Protein AF-A0A2N3CFS8-F1 (afdb_monomer_lite)

Sequence (216 aa):
MDLKRLSVHIEAWRQSGVSRTRYCRDHGLNRHTFGSWVIYLMGRDEARKHEEYQADLRREQSRRNLEKGRSSKRQSVRFGARTDTRSRAVQAFWAMHLEALNWSGMSLRQYASALNLSRHALQKWRTRHEDGELEIDWRSQLHPSARPRVRDSASTNVAETALTARVERRAARRFFSDEQKLAIARESDQPGTSVSATARKHGIVTGLLFRWRVEF

Foldseek 3Di:
DDLVVLVVLVVVVLVVLDALVVSCVVVVHDSVVNLVSLCVPVNPVVSVVSNVVSVVVVVVVCVVCVVVVVPPPPVLVAPPPDLDPVDLVSLLVLVVLLVVVVVVPDDLVVSSVVVSHDSVSNVVSVVCVVVVVDPDPSLVSDDPVPRPPPPPDPPPDDDPPCPPPPPVPPPPDDDADLVRLVVLLVVCPPPPHDLVVSCVVVVHDSVVNVVSVVVD

pLDDT: mean 77.49, std 15.31, range [39.12, 94.25]

Radius of gyration: 34.02 Å; chains: 1; bounding box: 65×87×74 Å

Structure (mmCIF, N/CA/C/O backbone):
data_AF-A0A2N3CFS8-F1
#
_entry.id   AF-A0A2N3CFS8-F1
#
loop_
_atom_site.group_PDB
_atom_site.id
_atom_site.type_symbol
_atom_site.label_atom_id
_atom_site.label_alt_id
_atom_site.label_comp_id
_atom_site.label_asym_id
_atom_site.label_entity_id
_atom_site.label_seq_id
_atom_site.pdbx_PDB_ins_code
_atom_site.Cartn_x
_atom_site.Cartn_y
_atom_site.Cartn_z
_atom_site.occupancy
_atom_site.B_iso_or_equiv
_atom_site.auth_seq_id
_atom_site.auth_comp_id
_atom_site.auth_asym_id
_atom_site.auth_atom_id
_atom_site.pdbx_PDB_model_num
ATOM 1 N N . MET A 1 1 ? -32.689 26.134 14.565 1.00 56.12 1 MET A N 1
ATOM 2 C CA . MET A 1 1 ? -32.679 24.662 14.730 1.00 56.12 1 MET A CA 1
ATOM 3 C C . MET A 1 1 ? -33.165 24.359 16.133 1.00 56.12 1 MET A C 1
ATOM 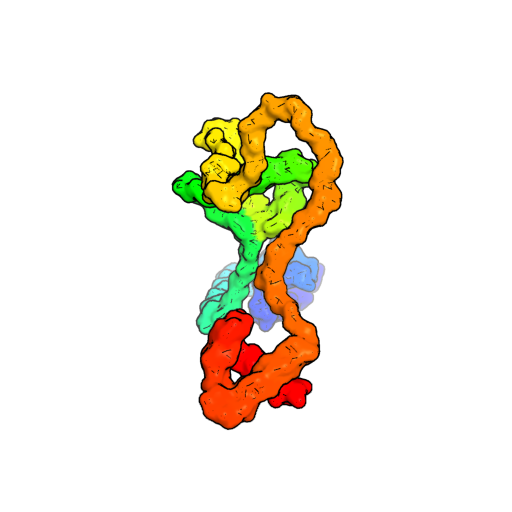5 O O . MET A 1 1 ? -32.564 24.864 17.070 1.00 56.12 1 MET A O 1
ATOM 9 N N . ASP A 1 2 ? -34.247 23.595 16.271 1.00 73.06 2 ASP A N 1
ATOM 10 C CA . ASP A 1 2 ? -34.833 23.261 17.574 1.00 73.06 2 ASP A CA 1
ATOM 11 C C . ASP A 1 2 ? -33.917 22.376 18.424 1.00 73.06 2 ASP A C 1
ATOM 13 O O . ASP A 1 2 ? -33.445 21.337 17.958 1.00 73.06 2 ASP A O 1
ATOM 17 N N . LEU A 1 3 ? -33.745 22.735 19.702 1.00 69.25 3 LEU A N 1
ATOM 18 C CA . LEU A 1 3 ? -32.994 21.956 20.700 1.00 69.25 3 LEU A CA 1
ATOM 19 C C . LEU A 1 3 ? -33.484 20.500 20.795 1.00 69.25 3 LEU A C 1
ATOM 21 O O . LEU A 1 3 ? -32.678 19.582 20.938 1.00 69.25 3 LEU A O 1
ATOM 25 N N . LYS A 1 4 ? -34.791 20.270 20.612 1.00 74.00 4 LYS A N 1
ATOM 26 C CA . LYS A 1 4 ? -35.390 18.926 20.582 1.00 74.00 4 LYS A CA 1
ATOM 27 C C . LYS A 1 4 ? -34.829 18.067 19.446 1.00 74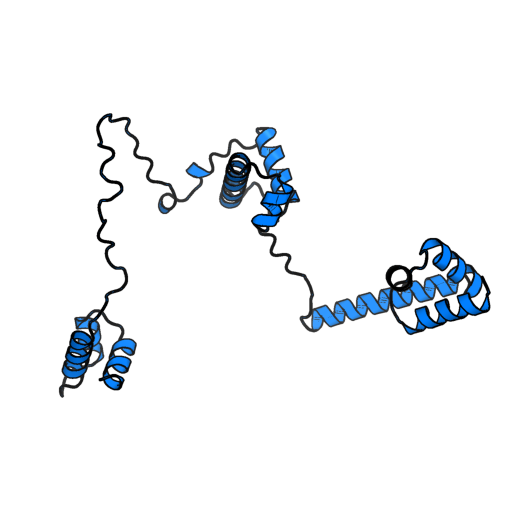.00 4 LYS A C 1
ATOM 29 O O . LYS A 1 4 ? -34.501 16.904 19.654 1.00 74.00 4 LYS A O 1
ATOM 34 N N . ARG A 1 5 ? -34.647 18.647 18.256 1.00 78.31 5 ARG A N 1
ATOM 35 C CA . ARG A 1 5 ? -34.099 17.943 17.087 1.00 78.31 5 ARG A CA 1
ATOM 36 C C . ARG A 1 5 ? -32.620 17.598 17.272 1.00 78.31 5 ARG A C 1
ATOM 38 O O . ARG A 1 5 ? -32.173 16.553 16.811 1.00 78.31 5 ARG A O 1
ATOM 45 N N . LEU A 1 6 ? -31.870 18.450 17.972 1.00 81.94 6 LEU A N 1
ATOM 46 C CA . LEU A 1 6 ? -30.465 18.196 18.306 1.00 81.94 6 LEU A CA 1
ATOM 47 C C . LEU A 1 6 ? -30.320 17.064 19.334 1.00 81.94 6 LEU A C 1
ATOM 49 O O . LEU A 1 6 ? -29.469 16.193 19.156 1.00 81.94 6 LEU A O 1
ATOM 53 N N . SER A 1 7 ? -31.193 17.029 20.348 1.00 81.06 7 SER A N 1
ATOM 54 C CA . SER A 1 7 ? -31.239 15.958 21.356 1.00 81.06 7 SER A CA 1
ATOM 55 C C . SER A 1 7 ? -31.457 14.583 20.719 1.00 81.06 7 SER A C 1
ATOM 57 O O . SER A 1 7 ? -30.710 13.647 20.999 1.00 81.06 7 SER A O 1
ATOM 59 N N . VAL A 1 8 ? -32.395 14.483 19.767 1.00 87.69 8 VAL A N 1
ATOM 60 C CA . VAL A 1 8 ? -32.665 13.239 19.020 1.00 87.69 8 VAL A CA 1
ATOM 61 C C . VAL A 1 8 ? -31.413 12.728 18.302 1.00 87.69 8 VAL A C 1
ATOM 63 O O . VAL A 1 8 ? -31.118 11.536 18.341 1.00 87.69 8 VAL A O 1
ATOM 66 N N . HIS A 1 9 ? -30.626 13.613 17.681 1.00 87.06 9 HIS A N 1
ATOM 67 C CA . HIS A 1 9 ? -29.397 13.196 17.004 1.00 87.06 9 HIS A CA 1
ATOM 68 C C . HIS A 1 9 ? -28.307 12.720 17.966 1.00 87.06 9 HIS A C 1
ATOM 70 O O . HIS A 1 9 ? -27.525 11.848 17.582 1.00 87.06 9 HIS A O 1
ATOM 76 N N . ILE A 1 10 ? -28.235 13.273 19.178 1.00 84.81 10 ILE A N 1
ATOM 77 C CA . ILE A 1 10 ? -27.279 12.836 20.200 1.00 84.81 10 ILE A CA 1
ATOM 78 C C . ILE A 1 10 ? -27.679 11.465 20.742 1.00 84.81 10 ILE A C 1
ATOM 80 O O . ILE A 1 10 ? -26.828 10.583 20.821 1.00 84.81 10 ILE A O 1
ATOM 84 N N . GLU A 1 11 ? -28.955 11.245 21.050 1.00 86.81 11 GLU A N 1
ATOM 85 C CA . GLU A 1 11 ? -29.436 9.942 21.521 1.00 86.81 11 GLU A CA 1
ATOM 86 C C . GLU A 1 11 ? -29.289 8.853 20.457 1.00 86.81 11 GLU A C 1
ATOM 88 O O . GLU A 1 11 ? -28.737 7.787 20.741 1.00 86.81 11 GLU A O 1
ATOM 93 N N . ALA A 1 12 ? -29.674 9.146 19.212 1.00 88.12 12 ALA A N 1
ATOM 94 C CA . ALA A 1 12 ? -29.472 8.235 18.089 1.00 88.12 12 ALA A CA 1
ATOM 95 C C . ALA A 1 12 ? -27.981 7.916 17.881 1.00 88.12 12 ALA A C 1
ATOM 97 O O . ALA A 1 12 ? -27.612 6.763 17.650 1.00 88.12 12 ALA A O 1
ATOM 98 N N . TRP A 1 13 ? -27.093 8.905 18.043 1.00 88.50 13 TRP A N 1
ATOM 99 C CA . TRP A 1 13 ? -25.651 8.666 18.008 1.00 88.50 13 TRP A CA 1
ATOM 100 C C . TRP A 1 13 ? -25.186 7.755 19.156 1.00 88.50 13 TRP A C 1
ATOM 102 O O . TRP A 1 13 ? -24.435 6.810 18.902 1.00 88.50 13 TRP A O 1
ATOM 112 N N . ARG A 1 14 ? -25.652 7.971 20.393 1.00 83.00 14 ARG A N 1
ATOM 113 C CA . ARG A 1 14 ? -25.305 7.119 21.549 1.00 83.00 14 ARG A CA 1
ATOM 114 C C . ARG A 1 14 ? -25.720 5.667 21.333 1.00 83.00 14 ARG A C 1
ATOM 116 O O . ARG A 1 14 ? -24.922 4.767 21.583 1.00 83.00 14 ARG A O 1
ATOM 123 N N . GLN A 1 15 ? -26.926 5.443 20.816 1.00 84.19 15 GLN A N 1
ATOM 124 C CA . GLN A 1 15 ? -27.443 4.101 20.537 1.00 84.19 15 GLN A CA 1
ATOM 125 C C . GLN A 1 15 ? -26.718 3.421 19.366 1.00 84.19 15 GLN A C 1
ATOM 127 O O . GLN A 1 15 ? -26.540 2.206 19.368 1.00 84.19 15 GLN A O 1
ATOM 132 N N . SER A 1 16 ? -26.256 4.194 18.379 1.00 83.75 16 SER A N 1
ATOM 133 C CA . SER A 1 16 ? -25.626 3.650 17.169 1.00 83.75 16 SER A CA 1
ATOM 134 C C . SER A 1 16 ? -24.253 3.001 17.388 1.00 83.75 16 SER A C 1
ATOM 136 O O . SER A 1 16 ? -23.812 2.206 16.558 1.00 83.75 16 SER A O 1
ATOM 138 N N . GLY A 1 17 ? -23.525 3.375 18.447 1.00 80.31 17 GLY A N 1
ATOM 139 C CA . GLY A 1 17 ? -22.165 2.880 18.693 1.00 80.31 17 GLY A CA 1
ATOM 140 C C . GLY A 1 17 ? -21.126 3.265 17.625 1.00 80.31 17 GLY A C 1
ATOM 141 O O . GLY A 1 17 ? -20.024 2.711 17.591 1.00 80.31 17 GLY A O 1
ATOM 142 N N . VAL A 1 18 ? -21.448 4.188 16.709 1.00 84.81 18 VAL A N 1
ATOM 143 C CA . VAL A 1 18 ? -20.514 4.630 15.664 1.00 84.81 18 VAL A CA 1
ATOM 144 C C . VAL A 1 18 ? -19.689 5.836 16.114 1.00 84.81 18 VAL A C 1
ATOM 146 O O . VAL A 1 18 ? -20.077 6.617 16.983 1.00 84.81 18 VAL A O 1
ATOM 149 N N . SER A 1 19 ? -18.510 6.026 15.511 1.00 84.44 19 SER A N 1
ATOM 150 C CA . SER A 1 19 ? -17.708 7.217 15.801 1.00 84.44 19 SER A CA 1
ATOM 151 C C . SER A 1 19 ? -18.460 8.478 15.381 1.00 84.44 19 SER A C 1
ATOM 153 O O . SER A 1 19 ? -19.130 8.495 14.348 1.00 84.44 19 SER A O 1
ATOM 155 N N . ARG A 1 20 ? -18.284 9.563 16.141 1.00 86.00 20 ARG A N 1
ATOM 156 C CA . ARG A 1 20 ? -18.852 10.880 15.820 1.00 86.00 20 ARG A CA 1
ATOM 157 C C . ARG A 1 20 ? -18.601 11.275 14.364 1.00 86.00 20 ARG A C 1
ATOM 159 O O . ARG A 1 20 ? -19.509 11.736 13.689 1.00 86.00 20 ARG A O 1
ATOM 166 N N . THR A 1 21 ? -17.382 11.062 13.866 1.00 86.44 21 THR A N 1
ATOM 167 C CA . THR A 1 21 ? -17.008 11.370 12.476 1.00 86.44 21 THR A CA 1
ATOM 168 C C . THR A 1 21 ? -17.843 10.585 11.468 1.00 86.44 21 THR A C 1
ATOM 170 O O . THR A 1 21 ? -18.314 11.160 10.492 1.00 86.44 21 THR A O 1
ATOM 173 N N . ARG A 1 22 ? -18.027 9.280 11.700 1.00 87.75 22 ARG A N 1
ATOM 174 C CA . ARG A 1 22 ? -18.826 8.424 10.821 1.00 87.75 22 ARG A CA 1
ATOM 175 C C . ARG A 1 22 ? -20.296 8.818 10.873 1.00 87.75 22 ARG A C 1
ATOM 177 O O . ARG A 1 22 ? -20.886 9.012 9.824 1.00 87.75 22 ARG A O 1
ATOM 184 N N . TYR A 1 23 ? -20.837 9.011 12.073 1.00 90.69 23 TYR A N 1
ATOM 185 C CA . TYR A 1 23 ? -22.212 9.462 12.262 1.00 90.69 23 TYR A CA 1
ATOM 186 C C . TYR A 1 23 ? -22.475 10.786 11.537 1.00 90.69 23 TYR A C 1
ATOM 188 O O . TYR A 1 23 ? -23.408 10.898 10.753 1.00 90.69 23 TYR A O 1
ATOM 196 N N . CYS A 1 24 ? -21.593 11.772 11.714 1.00 90.88 24 CYS A N 1
ATOM 197 C CA . CYS A 1 24 ? -21.717 13.061 11.039 1.00 90.88 24 CYS A CA 1
ATOM 198 C C . CYS A 1 24 ? -21.685 12.919 9.513 1.00 90.88 24 CYS A C 1
ATOM 200 O O . CYS A 1 24 ? -22.493 13.532 8.829 1.00 90.88 24 CYS A O 1
ATOM 202 N N . ARG A 1 25 ? -20.795 12.079 8.975 1.00 91.50 25 ARG A N 1
ATOM 203 C CA . ARG A 1 25 ? -20.723 11.820 7.533 1.00 91.50 25 ARG A CA 1
ATOM 204 C C . ARG A 1 25 ? -21.991 11.148 7.005 1.00 91.50 25 ARG A C 1
ATOM 206 O O . ARG A 1 25 ? -22.508 11.574 5.981 1.00 91.50 25 ARG A O 1
ATOM 213 N N . ASP A 1 26 ? -22.468 10.116 7.692 1.00 91.00 26 ASP A N 1
ATOM 214 C CA . ASP A 1 26 ? -23.596 9.299 7.241 1.00 91.00 26 ASP A CA 1
ATOM 215 C C . ASP A 1 26 ? -24.931 10.080 7.352 1.00 91.00 26 ASP A C 1
ATOM 217 O O . ASP A 1 26 ? -25.848 9.847 6.573 1.00 91.00 26 ASP A O 1
ATOM 221 N N . HIS A 1 27 ? -25.010 11.070 8.253 1.00 87.75 27 HIS A N 1
ATOM 222 C CA . HIS A 1 27 ? -26.183 11.934 8.456 1.00 87.75 27 HIS A CA 1
ATOM 223 C C . HIS A 1 27 ? -26.028 13.366 7.902 1.00 87.75 27 HIS A C 1
ATOM 225 O O . HIS A 1 27 ? -26.875 14.217 8.171 1.00 87.75 27 HIS A O 1
ATOM 231 N N . GLY A 1 28 ? -24.957 13.659 7.155 1.00 88.69 28 GLY A N 1
ATOM 232 C CA . GLY A 1 28 ? -24.729 14.981 6.551 1.00 88.69 28 GLY A CA 1
ATOM 233 C C . GLY A 1 28 ? -24.546 16.129 7.557 1.00 88.69 28 GLY A C 1
ATOM 234 O O . GLY A 1 28 ? -24.824 17.283 7.241 1.00 88.69 28 GLY A O 1
ATOM 235 N N . LEU A 1 29 ? -24.098 15.831 8.778 1.00 88.88 29 LEU A N 1
ATOM 236 C CA . LEU A 1 29 ? -23.882 16.813 9.840 1.00 88.88 29 LEU A CA 1
ATOM 237 C C . LEU A 1 29 ? -22.440 17.335 9.822 1.00 88.88 29 LEU A C 1
ATOM 239 O O . LEU A 1 29 ? -21.485 16.595 9.575 1.00 88.88 29 LEU A O 1
ATOM 243 N N . ASN A 1 30 ? -22.254 18.610 10.167 1.00 89.81 30 ASN A N 1
ATOM 244 C CA . ASN A 1 30 ? -20.915 19.155 10.371 1.00 89.81 30 ASN A CA 1
ATOM 245 C C . ASN A 1 30 ? -20.322 18.620 11.686 1.00 89.81 30 ASN A C 1
ATOM 247 O O . ASN A 1 30 ? -20.871 18.834 12.769 1.00 89.81 30 ASN A O 1
ATOM 251 N N . ARG A 1 31 ? -19.161 17.960 11.593 1.00 88.12 31 ARG A N 1
ATOM 252 C CA . ARG A 1 31 ? -18.457 17.343 12.729 1.00 88.12 31 ARG A CA 1
ATOM 253 C C . ARG A 1 31 ? -18.122 18.330 13.849 1.00 88.12 31 ARG A C 1
ATOM 255 O O . ARG A 1 31 ? -18.194 17.955 15.019 1.00 88.12 31 ARG A O 1
ATOM 262 N N . HIS A 1 32 ? -17.729 19.555 13.504 1.00 86.56 32 HIS A N 1
ATOM 263 C CA . HIS A 1 32 ? -17.369 20.574 14.490 1.00 86.56 32 HIS A CA 1
ATOM 264 C C . HIS A 1 32 ? -18.607 21.055 15.239 1.00 86.56 32 HIS A C 1
ATOM 266 O O . HIS A 1 32 ? -18.630 21.027 16.467 1.00 86.56 32 HIS A O 1
ATOM 272 N N . THR A 1 33 ? -19.663 21.390 14.500 1.00 87.00 33 THR A N 1
ATOM 273 C CA . THR A 1 33 ? -20.943 21.839 15.056 1.00 87.00 33 THR A CA 1
ATOM 274 C C . THR A 1 33 ? -21.569 20.775 15.957 1.00 87.00 33 THR A C 1
ATOM 276 O O . THR A 1 33 ? -21.955 21.067 17.086 1.00 87.00 33 THR A O 1
ATOM 279 N N . PHE A 1 34 ? -21.578 19.518 15.510 1.00 87.50 34 PHE A N 1
ATOM 280 C CA . PHE A 1 34 ? -22.068 18.395 16.305 1.00 87.50 34 PHE A CA 1
ATOM 281 C C . PHE A 1 34 ? -21.231 18.168 17.574 1.00 87.50 34 PHE A C 1
ATOM 283 O O . PHE A 1 34 ? -21.768 17.834 18.625 1.00 87.50 34 PHE A O 1
ATOM 290 N N . GLY A 1 35 ? -19.914 18.391 17.508 1.00 85.19 35 GLY A N 1
ATOM 291 C CA . GLY A 1 35 ? -19.039 18.354 18.680 1.00 85.19 35 GLY A CA 1
ATOM 292 C C . GLY A 1 35 ? -19.400 19.411 19.725 1.00 85.19 35 GLY A C 1
ATOM 293 O O . GLY A 1 35 ? -19.476 19.087 20.908 1.00 85.19 35 GLY A O 1
ATOM 294 N N . SER A 1 36 ? -19.675 20.641 19.290 1.00 87.25 36 SER A N 1
ATOM 295 C CA . SER A 1 36 ? -20.132 21.708 20.184 1.00 87.25 36 SER A CA 1
ATOM 296 C C . SER A 1 36 ? -21.487 21.383 20.820 1.00 87.25 36 SER A C 1
ATOM 298 O O . SER A 1 36 ? -21.658 21.608 22.014 1.00 87.25 36 SER A O 1
ATOM 300 N N . TRP A 1 37 ? -22.425 20.791 20.070 1.00 88.25 37 TRP A N 1
ATOM 301 C CA . TRP A 1 37 ? -23.723 20.357 20.609 1.00 88.25 37 TRP A CA 1
ATOM 302 C C . TRP A 1 37 ? -23.590 19.265 21.663 1.00 88.25 37 TRP A C 1
ATOM 304 O O . TRP A 1 37 ? -24.244 19.329 22.697 1.00 88.25 37 TRP A O 1
ATOM 314 N N . VAL A 1 38 ? -22.714 18.291 21.424 1.00 85.69 38 VAL A N 1
ATOM 315 C CA . VAL A 1 38 ? -22.423 17.219 22.381 1.00 85.69 38 VAL A CA 1
ATOM 316 C C . VAL A 1 38 ? -21.881 17.782 23.698 1.00 85.69 38 VAL A C 1
ATOM 318 O O . VAL A 1 38 ? -22.332 17.369 24.760 1.00 85.69 38 VAL A O 1
ATOM 321 N N . ILE A 1 39 ? -20.963 18.752 23.641 1.00 85.31 39 ILE A N 1
ATOM 322 C CA . ILE A 1 39 ? -20.415 19.399 24.844 1.00 85.31 39 ILE A CA 1
ATOM 323 C C . ILE A 1 39 ? -21.486 20.225 25.564 1.00 85.31 39 ILE A C 1
ATOM 325 O O . ILE A 1 39 ? -21.553 20.189 26.788 1.00 85.31 39 ILE A O 1
ATOM 329 N N . TYR A 1 40 ? -22.311 20.961 24.816 1.00 84.44 40 TYR A N 1
ATOM 330 C CA . TYR A 1 40 ? -23.345 21.828 25.381 1.00 84.44 40 TYR A CA 1
ATOM 331 C C . TYR A 1 40 ? -24.483 21.039 26.044 1.00 84.44 40 TYR A C 1
ATOM 333 O O . TYR A 1 40 ? -24.951 21.434 27.105 1.00 84.44 40 TYR A O 1
ATOM 341 N N . LEU A 1 41 ? -24.913 19.923 25.443 1.00 80.88 41 LEU A N 1
ATOM 342 C CA . LEU A 1 41 ? -26.068 19.148 25.910 1.00 80.88 41 LEU A CA 1
ATOM 343 C C . LEU A 1 41 ? -25.712 18.031 26.901 1.00 80.88 41 LEU A C 1
ATOM 345 O O . LEU A 1 41 ? -26.534 17.724 27.755 1.00 80.88 41 LEU A O 1
ATOM 349 N N . MET A 1 42 ? -24.523 17.422 26.808 1.00 75.62 42 MET A N 1
ATOM 350 C CA . MET A 1 42 ? -24.096 16.349 27.728 1.00 75.62 42 MET A CA 1
ATOM 351 C C . MET A 1 42 ? -23.059 16.812 28.761 1.00 75.62 42 MET A C 1
ATOM 353 O O . MET A 1 42 ? -22.674 16.061 29.645 1.00 75.62 42 MET A O 1
ATOM 357 N N . GLY A 1 43 ? -22.547 18.036 28.647 1.00 81.25 43 GLY A N 1
ATOM 358 C CA . GLY A 1 43 ? -21.392 18.461 29.428 1.00 81.25 43 GLY A CA 1
ATOM 359 C C . GLY A 1 43 ? -20.081 17.867 28.900 1.00 81.25 43 GLY A C 1
ATOM 360 O O . GLY A 1 43 ? -20.009 16.790 28.299 1.00 81.25 43 GLY A O 1
ATOM 361 N N . ARG A 1 44 ? -18.989 18.609 29.105 1.00 77.38 44 ARG A N 1
ATOM 362 C CA . ARG A 1 44 ? -17.673 18.294 28.525 1.00 77.38 44 ARG A CA 1
ATOM 363 C C . ARG A 1 44 ? -17.108 16.953 29.007 1.00 77.38 44 ARG A C 1
ATOM 365 O O . ARG A 1 44 ? -16.455 16.254 28.232 1.00 77.38 44 ARG A O 1
ATOM 372 N N . ASP A 1 45 ? -17.368 16.592 30.259 1.00 74.06 45 ASP A N 1
ATOM 373 C CA . ASP A 1 45 ? -16.828 15.376 30.866 1.00 74.06 45 ASP A CA 1
ATOM 374 C C . ASP A 1 45 ? -17.569 14.110 30.444 1.00 74.06 45 ASP A C 1
ATOM 376 O O . ASP A 1 45 ? -16.924 13.099 30.163 1.00 74.06 45 ASP A O 1
ATOM 380 N N . GLU A 1 46 ? -18.896 14.150 30.322 1.00 78.62 46 GLU A N 1
ATOM 381 C CA . GLU A 1 46 ? -19.664 12.996 29.842 1.00 78.62 46 GLU A CA 1
ATOM 382 C C . GLU A 1 46 ? -19.415 12.743 28.356 1.00 78.62 46 GLU A C 1
ATOM 384 O O . GLU A 1 46 ? -19.259 11.595 27.935 1.00 78.62 46 GLU A O 1
ATOM 389 N N . ALA A 1 47 ? -19.279 13.815 27.567 1.00 76.31 47 ALA A N 1
ATOM 390 C CA . ALA A 1 47 ? -18.879 13.732 26.168 1.00 76.31 47 ALA A CA 1
ATOM 391 C C . ALA A 1 47 ? -17.531 13.011 25.996 1.00 76.31 47 ALA A C 1
ATOM 393 O O . ALA A 1 47 ? -17.402 12.135 25.136 1.00 76.31 47 ALA A O 1
ATOM 394 N N . ARG A 1 48 ? -16.546 13.349 26.839 1.00 78.38 48 ARG A N 1
ATOM 395 C CA . ARG A 1 48 ? -15.230 12.700 26.855 1.00 78.38 48 ARG A CA 1
ATOM 396 C C . ARG A 1 48 ? -15.336 11.227 27.253 1.00 78.38 48 ARG A C 1
ATOM 398 O O . ARG A 1 48 ? -14.877 10.378 26.493 1.00 78.38 48 ARG A O 1
ATOM 405 N N . LYS A 1 49 ? -16.008 10.918 28.369 1.00 83.81 49 LYS A N 1
ATOM 406 C CA . LYS A 1 49 ? -16.212 9.534 28.839 1.00 83.81 49 LYS A CA 1
ATOM 407 C C . LYS A 1 49 ? -16.901 8.664 27.786 1.00 83.81 49 LYS A C 1
ATOM 409 O O . LYS A 1 49 ? -16.531 7.510 27.591 1.00 83.81 49 LYS A O 1
ATOM 414 N N . HIS A 1 50 ? -17.881 9.212 27.067 1.00 79.50 50 HIS A N 1
ATOM 415 C CA . HIS A 1 50 ? -18.567 8.489 26.000 1.00 79.50 50 HIS A CA 1
ATOM 416 C C . HIS A 1 50 ? -17.659 8.244 24.782 1.00 79.50 50 HIS A C 1
ATOM 418 O O . HIS A 1 50 ? -17.678 7.156 24.209 1.00 79.50 50 HIS A O 1
ATOM 424 N N . GLU A 1 51 ? -16.841 9.223 24.376 1.00 78.88 51 GLU A N 1
ATOM 425 C CA . GLU A 1 51 ? -15.882 9.046 23.274 1.00 78.88 51 GLU A CA 1
ATOM 426 C C . GLU A 1 51 ? -14.796 8.011 23.621 1.00 78.88 51 GLU A C 1
ATOM 428 O O . GLU A 1 51 ? -14.446 7.191 22.763 1.00 78.88 51 GLU A O 1
ATOM 433 N N . GLU A 1 52 ? -14.333 7.999 24.874 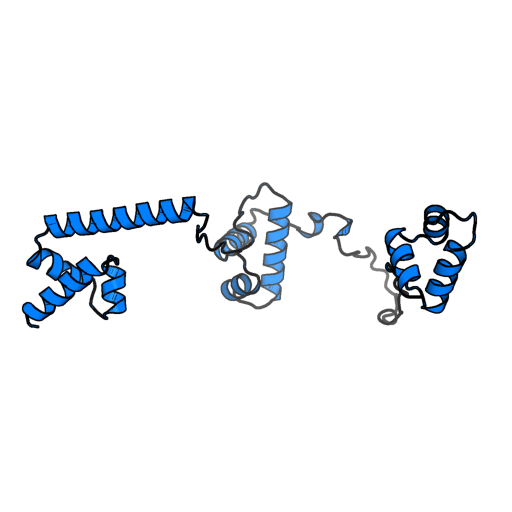1.00 85.19 52 GLU A N 1
ATOM 434 C CA . GLU A 1 52 ? -13.414 6.999 25.433 1.00 85.19 52 GLU A CA 1
ATOM 435 C C . GLU A 1 52 ? -14.041 5.601 25.445 1.00 85.19 52 GLU A C 1
ATOM 437 O O . GLU A 1 52 ? -13.479 4.687 24.843 1.00 85.19 52 GLU A O 1
ATOM 442 N N . TYR A 1 53 ? -15.253 5.453 25.988 1.00 83.69 53 TYR A N 1
ATOM 443 C CA . TYR A 1 53 ? -15.995 4.187 25.991 1.00 83.69 53 TYR A CA 1
ATOM 444 C C . TYR A 1 53 ? -16.168 3.612 24.575 1.00 83.69 53 TYR A C 1
ATOM 446 O O . TYR A 1 53 ? -15.912 2.436 24.316 1.00 83.69 53 TYR A O 1
ATOM 454 N N . GLN A 1 54 ? -16.529 4.461 23.610 1.00 79.94 54 GLN A N 1
ATOM 455 C CA . GLN A 1 54 ? -16.642 4.067 22.204 1.00 79.94 54 GLN A CA 1
ATOM 456 C C . GLN A 1 54 ? -15.280 3.704 21.587 1.00 79.94 54 GLN A C 1
ATOM 458 O O . GLN A 1 54 ? -15.208 2.873 20.678 1.00 79.94 54 GLN A O 1
ATOM 463 N N . ALA A 1 55 ? -14.187 4.339 22.021 1.00 82.88 55 ALA A N 1
ATOM 464 C CA . ALA A 1 55 ? -12.837 3.979 21.594 1.00 82.88 55 ALA A CA 1
ATOM 465 C C . ALA A 1 55 ? -12.419 2.614 22.147 1.00 82.88 55 ALA A C 1
ATOM 467 O O . ALA A 1 55 ? -11.872 1.813 21.387 1.00 82.88 55 ALA A O 1
ATOM 468 N N . ASP A 1 56 ? -12.739 2.319 23.404 1.00 86.88 56 ASP A N 1
ATOM 469 C CA . ASP A 1 56 ? -12.488 1.019 24.023 1.00 86.88 56 ASP A CA 1
ATOM 470 C C . ASP A 1 56 ? -13.298 -0.094 23.371 1.00 86.88 56 ASP A C 1
ATOM 472 O O . ASP A 1 56 ? -12.718 -1.107 22.983 1.00 86.88 56 ASP A O 1
ATOM 476 N N . LEU A 1 57 ? -14.589 0.121 23.101 1.00 83.62 57 LEU A N 1
ATOM 477 C CA . LEU A 1 57 ? -15.400 -0.834 22.340 1.00 83.62 57 LEU A CA 1
ATOM 478 C C . LEU A 1 57 ? -14.786 -1.154 20.969 1.00 83.62 57 LEU A C 1
ATOM 480 O O . LEU A 1 57 ? -14.795 -2.306 20.538 1.00 83.62 57 LEU A O 1
ATOM 484 N N . ARG A 1 58 ? -14.201 -0.161 20.285 1.00 81.62 58 ARG A N 1
ATOM 485 C CA . ARG A 1 58 ? -13.496 -0.385 19.010 1.00 81.62 58 ARG A CA 1
ATOM 486 C C . ARG A 1 58 ? -12.183 -1.139 19.187 1.00 81.62 58 ARG A C 1
ATOM 488 O O . ARG A 1 58 ? -11.863 -1.980 18.342 1.00 81.62 58 ARG A O 1
ATOM 495 N N . ARG A 1 59 ? -11.413 -0.846 20.239 1.00 84.00 59 ARG A N 1
ATOM 496 C CA . ARG A 1 59 ? -10.188 -1.595 20.570 1.00 84.00 59 ARG A CA 1
ATOM 497 C C . ARG A 1 59 ? -10.537 -3.053 20.844 1.00 84.00 59 ARG A C 1
ATOM 499 O O . ARG A 1 59 ? -9.928 -3.936 20.250 1.00 84.00 59 ARG A O 1
ATOM 506 N N . GLU A 1 60 ? -11.578 -3.294 21.629 1.00 85.56 60 GLU A N 1
ATOM 507 C CA . GLU A 1 60 ? -12.055 -4.625 21.990 1.00 85.56 60 GLU A CA 1
ATOM 508 C C . GLU A 1 60 ? -12.602 -5.391 20.780 1.00 85.56 60 GLU A C 1
ATOM 510 O O . GLU A 1 60 ? -12.219 -6.532 20.532 1.00 85.56 60 GLU A O 1
ATOM 515 N N . GLN A 1 61 ? -13.416 -4.750 19.934 1.00 81.44 61 GLN A N 1
ATOM 516 C CA . GLN A 1 61 ? -13.838 -5.340 18.660 1.00 81.44 61 GLN A CA 1
ATOM 517 C C . GLN A 1 61 ? -12.647 -5.660 17.750 1.00 81.44 61 GLN A C 1
ATOM 519 O O . GLN A 1 61 ? -12.645 -6.696 17.089 1.00 81.44 61 GLN A O 1
ATOM 524 N N . SER A 1 62 ? -11.623 -4.803 17.713 1.00 76.75 62 SER A N 1
ATOM 525 C CA . SER A 1 62 ? -10.407 -5.051 16.928 1.00 76.75 62 SER A CA 1
ATOM 526 C C . SER A 1 62 ? -9.625 -6.248 17.467 1.00 76.75 62 SER A C 1
ATOM 528 O O . SER A 1 62 ? -9.184 -7.073 16.670 1.00 76.75 62 SER A O 1
ATOM 530 N N . ARG A 1 63 ? -9.512 -6.386 18.796 1.00 81.75 63 ARG A N 1
ATOM 531 C CA . ARG A 1 63 ? -8.914 -7.558 19.459 1.00 81.75 63 ARG A CA 1
ATOM 532 C C . ARG A 1 63 ? -9.686 -8.830 19.131 1.00 81.75 63 ARG A C 1
ATOM 534 O O . ARG A 1 63 ? -9.094 -9.770 18.617 1.00 81.75 63 ARG A O 1
ATOM 541 N N . ARG A 1 64 ? -11.013 -8.812 19.279 1.00 83.00 64 ARG A N 1
ATOM 542 C CA . ARG A 1 64 ? -11.890 -9.939 18.919 1.00 83.00 64 ARG A CA 1
ATOM 543 C C . ARG A 1 64 ? -11.794 -10.312 17.442 1.00 83.00 64 ARG A C 1
ATOM 545 O O . ARG A 1 64 ? -11.822 -11.488 17.098 1.00 83.00 64 ARG A O 1
ATOM 552 N N . ASN A 1 65 ? -11.688 -9.332 16.547 1.00 76.94 65 ASN A N 1
ATOM 553 C CA . ASN A 1 65 ? -11.493 -9.594 15.121 1.00 76.94 65 ASN A CA 1
ATOM 554 C C . ASN A 1 65 ? -10.114 -10.205 14.835 1.00 76.94 65 ASN A C 1
ATOM 556 O O . ASN A 1 65 ? -10.009 -11.050 13.950 1.00 76.94 65 ASN A O 1
ATOM 560 N N . LEU A 1 66 ? -9.079 -9.807 15.581 1.00 75.44 66 LEU A N 1
ATOM 561 C CA . LEU A 1 66 ? -7.739 -10.388 15.501 1.00 75.44 66 LEU A CA 1
ATOM 562 C C . LEU A 1 66 ? -7.736 -11.845 15.989 1.00 75.44 66 LEU A C 1
ATOM 564 O O . LEU A 1 66 ? -7.243 -12.714 15.277 1.00 75.44 66 LEU A O 1
ATOM 568 N N . GLU A 1 67 ? -8.353 -12.112 17.144 1.00 78.62 67 GLU A N 1
ATOM 569 C CA . GLU A 1 67 ? -8.525 -13.454 17.723 1.00 78.62 67 GLU A CA 1
ATOM 570 C C . GLU A 1 67 ? -9.316 -14.382 16.798 1.00 78.62 67 GLU A C 1
ATOM 572 O O . GLU A 1 67 ? -8.939 -15.529 16.585 1.00 78.62 67 GLU A O 1
ATOM 577 N N . LYS A 1 68 ? -10.383 -13.873 16.170 1.00 78.94 68 LYS A N 1
ATOM 578 C CA . LYS A 1 68 ? -11.203 -14.632 15.211 1.00 78.94 68 LYS A CA 1
ATOM 579 C C . LYS A 1 68 ? -10.547 -14.800 13.836 1.00 78.94 68 LYS A C 1
ATOM 581 O O . LYS A 1 68 ? -11.225 -15.222 12.900 1.00 78.94 68 LYS A O 1
ATOM 586 N N . GLY A 1 69 ? -9.291 -14.384 13.654 1.00 66.00 69 GLY A N 1
ATOM 587 C CA . GLY A 1 69 ? -8.602 -14.415 12.358 1.00 66.00 69 GLY A CA 1
ATOM 588 C C . GLY A 1 69 ? -9.228 -13.508 11.287 1.00 66.00 69 GLY A C 1
ATOM 589 O O . GLY A 1 69 ? -8.726 -13.427 10.170 1.00 66.00 69 GLY A O 1
ATOM 590 N N . ARG A 1 70 ? -10.281 -12.747 11.623 1.00 56.91 70 ARG A N 1
ATOM 591 C CA . ARG A 1 70 ? -10.930 -11.728 10.780 1.00 56.91 70 ARG A CA 1
ATOM 592 C C . ARG A 1 70 ? -10.153 -10.415 10.810 1.00 56.91 70 ARG A C 1
ATOM 594 O O . ARG A 1 70 ? -10.730 -9.326 10.756 1.00 56.91 70 ARG A O 1
ATOM 601 N N . SER A 1 71 ? -8.830 -10.502 10.901 1.00 52.22 71 SER A N 1
ATOM 602 C CA . SER A 1 71 ? -7.976 -9.353 10.676 1.00 52.22 71 SER A CA 1
ATOM 603 C C . SER A 1 71 ? -8.113 -8.969 9.214 1.00 52.22 71 SER A C 1
ATOM 605 O O . SER A 1 71 ? -7.404 -9.469 8.346 1.00 52.22 71 SER A O 1
ATOM 607 N N . SER A 1 72 ? -8.996 -8.012 8.941 1.00 51.81 72 SER A N 1
ATOM 608 C CA . SER A 1 72 ? -8.905 -7.176 7.754 1.00 51.81 72 SER A CA 1
ATOM 609 C C . SER A 1 72 ? -7.677 -6.262 7.885 1.00 51.81 72 SER A C 1
ATOM 611 O O . SER A 1 72 ? -7.750 -5.049 7.684 1.00 51.81 72 SER A O 1
ATOM 613 N N . LYS A 1 73 ? -6.483 -6.841 8.072 1.00 52.75 73 LYS A N 1
ATOM 614 C CA . LYS A 1 73 ? -5.440 -6.492 7.123 1.00 52.75 73 LYS A CA 1
ATOM 615 C C . LYS A 1 73 ? -6.067 -6.857 5.790 1.00 52.75 73 LYS A C 1
ATOM 617 O O . LYS A 1 73 ? -6.023 -8.000 5.356 1.00 52.75 73 LYS A O 1
ATOM 622 N N . ARG A 1 74 ? -6.645 -5.855 5.119 1.00 46.25 74 ARG A N 1
ATOM 623 C CA . ARG A 1 74 ? -6.438 -5.768 3.683 1.00 46.25 74 ARG A CA 1
ATOM 624 C C . ARG A 1 74 ? -4.944 -5.991 3.559 1.00 46.25 74 ARG A C 1
ATOM 626 O O . ARG A 1 74 ? -4.153 -5.096 3.860 1.00 46.25 74 ARG A O 1
ATOM 633 N N . GLN A 1 75 ? -4.571 -7.225 3.250 1.00 47.28 75 GLN A N 1
ATOM 634 C CA . GLN A 1 75 ? -3.351 -7.550 2.566 1.00 47.28 75 GLN A CA 1
ATOM 635 C C . GLN A 1 75 ? -3.487 -6.691 1.317 1.00 47.28 75 GLN A C 1
ATOM 637 O O . GLN A 1 75 ? -4.067 -7.073 0.312 1.00 47.28 75 GLN A O 1
ATOM 642 N N . SER A 1 76 ? -3.129 -5.416 1.446 1.00 46.84 76 SER A N 1
ATOM 643 C CA . SER A 1 76 ? -2.848 -4.574 0.321 1.00 46.84 76 SER A CA 1
ATOM 644 C C . SER A 1 76 ? -1.639 -5.289 -0.222 1.00 46.84 76 SER A C 1
ATOM 646 O O . SER A 1 76 ? -0.543 -5.102 0.304 1.00 46.84 76 SER A O 1
ATOM 648 N N . VAL A 1 77 ? -1.879 -6.192 -1.172 1.00 50.91 77 VAL A N 1
ATOM 649 C CA . VAL A 1 77 ? -0.891 -6.994 -1.891 1.00 50.91 77 VAL A CA 1
ATOM 650 C C . VAL A 1 77 ? -0.074 -6.048 -2.774 1.00 50.91 77 VAL A C 1
ATOM 652 O O . VAL A 1 77 ? 0.103 -6.265 -3.961 1.00 50.91 77 VAL A O 1
ATOM 655 N N . ARG A 1 78 ? 0.370 -4.923 -2.207 1.00 56.59 78 ARG A N 1
ATOM 656 C CA . ARG A 1 78 ? 1.304 -4.021 -2.835 1.00 56.59 78 ARG A CA 1
ATOM 657 C C . ARG A 1 78 ? 2.644 -4.700 -2.686 1.00 56.59 78 ARG A C 1
ATOM 659 O O . ARG A 1 78 ? 3.293 -4.586 -1.643 1.00 56.59 78 ARG A O 1
ATOM 666 N N . PHE A 1 79 ? 2.997 -5.480 -3.699 1.00 56.81 79 PHE A N 1
ATOM 667 C CA . PHE A 1 79 ? 4.331 -6.035 -3.813 1.00 56.81 79 PHE A CA 1
ATOM 668 C C . PHE A 1 79 ? 5.338 -4.872 -3.768 1.00 56.81 79 PHE A C 1
ATOM 670 O O . PHE A 1 79 ? 5.079 -3.770 -4.258 1.00 56.81 79 PHE A O 1
ATOM 677 N N . GLY A 1 80 ? 6.461 -5.077 -3.075 1.00 58.38 80 GLY A N 1
ATOM 678 C CA . GLY A 1 80 ? 7.498 -4.051 -2.963 1.00 58.38 80 GLY A CA 1
ATOM 679 C C . GLY A 1 80 ? 7.276 -2.995 -1.867 1.00 58.38 80 GLY A C 1
ATOM 680 O O . GLY A 1 80 ? 7.444 -1.804 -2.095 1.00 58.38 80 GLY A O 1
ATOM 681 N N . ALA A 1 81 ? 6.943 -3.379 -0.633 1.00 60.59 81 ALA A N 1
ATOM 682 C CA . ALA A 1 81 ? 7.136 -2.468 0.510 1.00 60.59 81 ALA A CA 1
ATOM 683 C C . ALA A 1 81 ? 8.595 -2.450 1.016 1.00 60.59 81 ALA A C 1
ATOM 685 O O . ALA A 1 81 ? 8.979 -1.569 1.783 1.00 60.59 81 ALA A O 1
ATOM 686 N N . ARG A 1 82 ? 9.418 -3.421 0.596 1.00 65.19 82 ARG A N 1
ATOM 687 C CA . ARG A 1 82 ? 10.824 -3.522 0.999 1.00 65.19 82 ARG A CA 1
ATOM 688 C C . ARG A 1 82 ? 11.669 -2.499 0.238 1.00 65.19 82 ARG A C 1
ATOM 690 O O . ARG A 1 82 ? 11.806 -2.577 -0.980 1.00 65.19 82 ARG A O 1
ATOM 697 N N . THR A 1 83 ? 12.248 -1.561 0.986 1.00 69.00 83 THR A N 1
ATOM 698 C CA . THR A 1 83 ? 13.197 -0.548 0.487 1.00 69.00 83 THR A CA 1
ATOM 699 C C . THR A 1 83 ? 14.630 -0.814 0.950 1.00 69.00 83 THR A C 1
ATOM 701 O O . THR A 1 83 ? 15.436 0.118 1.009 1.00 69.00 83 THR A O 1
ATOM 704 N N . ASP A 1 84 ? 14.909 -2.055 1.355 1.00 76.06 84 ASP A N 1
ATOM 705 C CA . ASP A 1 84 ? 16.231 -2.499 1.787 1.00 76.06 84 ASP A CA 1
ATOM 706 C C . ASP A 1 84 ? 17.190 -2.506 0.594 1.00 76.06 84 ASP A C 1
ATOM 708 O O . ASP A 1 84 ? 16.910 -3.121 -0.435 1.00 76.06 84 ASP A O 1
ATOM 712 N N . THR A 1 85 ? 18.302 -1.796 0.743 1.00 75.25 85 THR A N 1
ATOM 713 C CA . THR A 1 85 ? 19.351 -1.669 -0.267 1.00 75.25 85 THR A CA 1
ATOM 714 C C . THR A 1 85 ? 20.387 -2.781 -0.170 1.00 75.25 85 THR A C 1
ATOM 716 O O . THR A 1 85 ? 21.174 -2.918 -1.091 1.00 75.25 85 THR A O 1
ATOM 719 N N . ARG A 1 86 ? 20.398 -3.620 0.877 1.00 78.12 86 ARG A N 1
ATOM 720 C CA . ARG A 1 86 ? 21.382 -4.715 1.010 1.00 78.12 86 ARG A CA 1
ATOM 721 C C . ARG A 1 86 ? 21.089 -5.909 0.102 1.00 78.12 86 ARG A C 1
ATOM 723 O O . ARG A 1 86 ? 21.984 -6.686 -0.219 1.00 78.12 86 ARG A O 1
ATOM 730 N N . SER A 1 87 ? 19.838 -6.075 -0.320 1.00 84.56 87 SER A N 1
ATOM 731 C CA . SER A 1 87 ? 19.433 -7.198 -1.164 1.00 84.56 87 SER A CA 1
ATOM 732 C C . SER A 1 87 ? 19.596 -6.871 -2.649 1.00 84.56 87 SER A C 1
ATOM 734 O O . SER A 1 87 ? 18.821 -6.094 -3.206 1.00 84.56 87 SER A O 1
ATOM 736 N N . ARG A 1 88 ? 20.545 -7.546 -3.310 1.00 82.12 88 ARG A N 1
ATOM 737 C CA . ARG A 1 88 ? 20.749 -7.472 -4.772 1.00 82.12 88 ARG A CA 1
ATOM 738 C C . ARG A 1 88 ? 19.471 -7.788 -5.556 1.00 82.12 88 ARG A C 1
ATOM 740 O O . ARG A 1 88 ? 19.124 -7.093 -6.496 1.00 82.12 88 ARG A O 1
ATOM 747 N N . ALA A 1 89 ? 18.695 -8.781 -5.120 1.00 80.69 89 ALA A N 1
ATOM 748 C CA . ALA A 1 89 ? 17.422 -9.111 -5.764 1.00 80.69 89 ALA A CA 1
ATOM 749 C C . ALA A 1 89 ? 16.401 -7.960 -5.679 1.00 80.69 89 ALA A C 1
ATOM 751 O O . ALA A 1 89 ? 15.668 -7.712 -6.632 1.00 80.69 89 ALA A O 1
ATOM 752 N N . VAL A 1 90 ? 16.363 -7.239 -4.551 1.00 84.88 90 VAL A N 1
ATOM 753 C CA . VAL A 1 90 ? 15.480 -6.077 -4.373 1.00 84.88 90 VAL A CA 1
ATOM 754 C C . VAL A 1 90 ? 15.965 -4.896 -5.214 1.00 84.88 90 VAL A C 1
ATOM 756 O O . VAL A 1 90 ? 15.140 -4.260 -5.864 1.00 84.88 90 VAL A O 1
ATOM 759 N N . GLN A 1 91 ? 17.277 -4.638 -5.261 1.00 85.56 91 GLN A N 1
ATOM 760 C CA . GLN A 1 91 ? 17.861 -3.629 -6.151 1.00 85.56 91 GLN A CA 1
ATOM 761 C C . GLN A 1 91 ? 17.488 -3.900 -7.614 1.00 85.56 91 GLN A C 1
ATOM 763 O O . GLN A 1 91 ? 16.917 -3.032 -8.271 1.00 85.56 91 GLN A O 1
ATOM 768 N N . ALA A 1 92 ? 17.727 -5.125 -8.095 1.00 85.25 92 ALA A N 1
ATOM 769 C CA . ALA A 1 92 ? 17.431 -5.517 -9.467 1.00 85.25 92 ALA A CA 1
ATOM 770 C C . ALA A 1 92 ? 15.933 -5.418 -9.799 1.00 85.25 92 ALA A C 1
ATOM 772 O O . ALA A 1 92 ? 15.559 -4.902 -10.850 1.00 85.25 92 ALA A O 1
ATOM 773 N N . PHE A 1 93 ? 15.067 -5.855 -8.877 1.00 87.19 93 PHE A N 1
ATOM 774 C CA . PHE A 1 93 ? 13.615 -5.735 -9.011 1.00 87.19 93 PHE A CA 1
ATOM 775 C C . PHE A 1 93 ? 13.175 -4.281 -9.213 1.00 87.19 93 PHE A C 1
ATOM 777 O O . PHE A 1 93 ? 12.358 -4.007 -10.091 1.00 87.19 93 PHE A O 1
ATOM 784 N N . TRP A 1 94 ? 13.690 -3.345 -8.411 1.00 89.81 94 TRP A N 1
ATOM 785 C CA . TRP A 1 94 ? 13.291 -1.941 -8.507 1.00 89.81 94 TRP A CA 1
ATOM 786 C C . TRP A 1 94 ? 13.884 -1.241 -9.721 1.00 89.81 94 TRP A C 1
ATOM 788 O O . TRP A 1 94 ? 13.155 -0.519 -10.394 1.00 89.81 94 TRP A O 1
ATOM 798 N N . ALA A 1 95 ? 15.151 -1.494 -10.040 1.00 88.50 95 ALA A N 1
ATOM 799 C CA . ALA A 1 95 ? 15.795 -0.942 -11.227 1.00 88.50 95 ALA A CA 1
ATOM 800 C C . ALA A 1 95 ? 15.096 -1.394 -12.525 1.00 88.50 95 ALA A C 1
ATOM 802 O O . ALA A 1 95 ? 14.779 -0.550 -13.360 1.00 88.50 95 ALA A O 1
ATOM 803 N N . MET A 1 96 ? 14.703 -2.672 -12.635 1.00 90.19 96 MET A N 1
ATOM 804 C CA . MET A 1 96 ? 13.864 -3.161 -13.742 1.00 90.19 96 MET A CA 1
ATOM 805 C C . MET A 1 96 ? 12.546 -2.380 -13.854 1.00 90.19 96 MET A C 1
ATOM 807 O O . MET A 1 96 ? 12.137 -1.992 -14.947 1.00 90.19 96 MET A O 1
ATOM 811 N N . HIS A 1 97 ? 11.862 -2.136 -12.730 1.00 91.62 97 HIS A N 1
ATOM 812 C CA . HIS A 1 97 ? 10.592 -1.408 -12.739 1.00 91.62 97 HIS A CA 1
ATOM 813 C C . HIS A 1 97 ? 10.749 0.079 -13.059 1.00 91.62 97 HIS A C 1
ATOM 815 O O . HIS A 1 97 ? 9.822 0.650 -13.627 1.00 91.62 97 HIS A O 1
ATOM 821 N N . LEU A 1 98 ? 11.871 0.704 -12.694 1.00 90.31 98 LEU A N 1
ATOM 822 C CA . LEU A 1 98 ? 12.168 2.095 -13.036 1.00 90.31 98 LEU A CA 1
ATOM 823 C C . LEU A 1 98 ? 12.499 2.246 -14.524 1.00 90.31 98 LEU A C 1
ATOM 825 O O . LEU A 1 98 ? 11.995 3.172 -15.157 1.00 90.31 98 LEU A O 1
ATOM 829 N N . GLU A 1 99 ? 13.257 1.309 -15.101 1.00 89.69 99 GLU A N 1
ATOM 830 C CA . GLU A 1 99 ? 13.500 1.275 -16.546 1.00 89.69 99 GLU A CA 1
ATOM 831 C C . GLU A 1 99 ? 12.185 1.061 -17.305 1.00 89.69 99 GLU A C 1
ATOM 833 O O . GLU A 1 99 ? 11.827 1.865 -18.161 1.00 89.69 99 GLU A O 1
ATOM 838 N N . ALA A 1 100 ? 11.394 0.054 -16.927 1.00 91.81 100 ALA A N 1
ATOM 839 C CA . ALA A 1 100 ? 10.093 -0.185 -17.545 1.00 91.81 100 ALA A CA 1
ATOM 840 C C . ALA A 1 100 ? 9.127 1.005 -17.377 1.00 91.81 100 ALA A C 1
ATOM 842 O O . ALA A 1 100 ? 8.401 1.331 -18.314 1.00 91.81 100 ALA A O 1
ATOM 843 N N . LEU A 1 101 ? 9.148 1.707 -16.234 1.00 92.38 101 LEU A N 1
ATOM 844 C CA . LEU A 1 101 ? 8.392 2.949 -16.042 1.00 92.38 101 LEU A CA 1
ATOM 845 C C . LEU A 1 101 ? 8.811 4.013 -17.065 1.00 92.38 101 LEU A C 1
ATOM 847 O O . LEU A 1 101 ? 7.936 4.604 -17.697 1.00 92.38 101 LEU A O 1
ATOM 851 N N . ASN A 1 102 ? 10.117 4.226 -17.255 1.00 89.81 102 ASN A N 1
ATOM 852 C CA . ASN A 1 102 ? 10.644 5.208 -18.205 1.00 89.81 102 ASN A CA 1
ATOM 853 C C . ASN A 1 102 ? 10.211 4.907 -19.651 1.00 89.81 102 ASN A C 1
ATOM 855 O O . ASN A 1 102 ? 9.897 5.820 -20.406 1.00 89.81 102 ASN A O 1
ATOM 859 N N . TRP A 1 103 ? 10.121 3.626 -20.014 1.00 90.81 103 TRP A N 1
ATOM 860 C CA . TRP A 1 103 ? 9.712 3.192 -21.353 1.00 90.81 103 TRP A CA 1
ATOM 861 C C . TRP A 1 103 ? 8.189 3.165 -21.532 1.00 90.81 103 TRP A C 1
ATOM 863 O O . TRP A 1 103 ? 7.692 3.267 -22.649 1.00 90.81 103 TRP A O 1
ATOM 873 N N . SER A 1 104 ? 7.429 3.033 -20.442 1.00 91.19 104 SER A N 1
ATOM 874 C CA . SER A 1 104 ? 5.968 2.895 -20.495 1.00 91.19 104 SER A CA 1
ATOM 875 C C . SER A 1 104 ? 5.219 4.177 -20.870 1.00 91.19 104 SER A C 1
ATOM 877 O O . SER A 1 104 ? 4.033 4.109 -21.186 1.00 91.19 104 SER A O 1
ATOM 879 N N . GLY A 1 105 ? 5.854 5.349 -20.744 1.00 90.69 105 GLY A N 1
ATOM 880 C CA . GLY A 1 105 ? 5.185 6.650 -20.868 1.00 90.69 105 GLY A CA 1
ATOM 881 C C . GLY A 1 105 ? 4.119 6.926 -19.792 1.00 90.69 105 GLY A C 1
ATOM 882 O O . GLY A 1 105 ? 3.435 7.946 -19.848 1.00 90.69 105 GLY A O 1
ATOM 883 N N . MET A 1 106 ? 3.951 6.038 -18.804 1.00 93.56 106 MET A N 1
ATOM 884 C CA . MET A 1 106 ? 2.969 6.195 -17.733 1.00 93.56 106 MET A CA 1
ATOM 885 C C . MET A 1 106 ? 3.471 7.139 -16.641 1.00 93.56 106 MET A C 1
ATOM 887 O O . MET A 1 106 ? 4.655 7.179 -16.304 1.00 93.56 106 MET A O 1
ATOM 891 N N . SER A 1 107 ? 2.540 7.827 -15.976 1.00 94.12 107 SER A N 1
ATOM 892 C CA . SER A 1 107 ? 2.872 8.488 -14.712 1.00 94.12 107 SER A CA 1
ATOM 893 C C . SER A 1 107 ? 3.193 7.456 -13.621 1.00 94.12 107 SER A C 1
ATOM 895 O O . SER A 1 107 ? 2.621 6.363 -13.578 1.00 94.12 107 SER A O 1
ATOM 897 N N . LEU A 1 108 ? 4.039 7.835 -12.657 1.00 92.31 108 LEU A N 1
ATOM 898 C CA . LEU A 1 108 ? 4.434 6.974 -11.533 1.00 92.31 108 LEU A CA 1
ATOM 899 C C . LEU A 1 108 ? 3.227 6.401 -10.770 1.00 92.31 108 LEU A C 1
ATOM 901 O O . LEU A 1 108 ? 3.234 5.245 -10.345 1.00 92.31 108 LEU A O 1
ATOM 905 N N . ARG A 1 109 ? 2.161 7.199 -10.618 1.00 93.06 109 ARG A N 1
ATOM 906 C CA . ARG A 1 109 ? 0.912 6.778 -9.968 1.00 93.06 109 ARG A CA 1
ATOM 907 C C . ARG A 1 109 ? 0.168 5.724 -10.790 1.00 93.06 109 ARG A C 1
ATOM 909 O O . ARG A 1 109 ? -0.296 4.749 -10.202 1.00 93.06 109 ARG A O 1
ATOM 916 N N . GLN A 1 110 ? 0.026 5.931 -12.099 1.00 93.69 110 GLN A N 1
ATOM 917 C CA . GLN A 1 110 ? -0.661 4.985 -12.984 1.00 93.69 110 GLN A CA 1
ATOM 918 C C . GLN A 1 110 ? 0.095 3.659 -13.042 1.00 93.69 110 GLN A C 1
ATOM 920 O O . GLN A 1 110 ? -0.506 2.614 -12.814 1.00 93.69 110 GLN A O 1
ATOM 925 N N . TYR A 1 111 ? 1.414 3.712 -13.213 1.00 94.25 111 TYR A N 1
ATOM 926 C CA . TYR A 1 111 ? 2.271 2.531 -13.256 1.00 94.25 111 TYR A CA 1
ATOM 927 C C . TYR A 1 111 ? 2.227 1.725 -11.949 1.00 94.25 111 TYR A C 1
ATOM 929 O O . TYR A 1 111 ? 1.985 0.518 -11.956 1.00 94.25 111 TYR A O 1
ATOM 937 N N . ALA A 1 112 ? 2.369 2.398 -10.799 1.00 92.62 112 ALA A N 1
ATOM 938 C CA . ALA A 1 112 ? 2.276 1.741 -9.496 1.00 92.62 112 ALA A CA 1
ATOM 939 C C . ALA A 1 112 ? 0.890 1.124 -9.248 1.00 92.62 112 ALA A C 1
ATOM 941 O O . ALA A 1 112 ? 0.788 0.075 -8.616 1.00 92.62 112 ALA A O 1
ATOM 942 N N . SER A 1 113 ? -0.177 1.755 -9.744 1.00 89.31 113 SER A N 1
ATOM 943 C CA . SER A 1 113 ? -1.529 1.201 -9.655 1.00 89.31 113 SER A CA 1
ATOM 944 C C . SER A 1 113 ? -1.712 -0.014 -10.566 1.00 89.31 113 SER A C 1
ATOM 946 O O . SER A 1 113 ? -2.295 -1.000 -10.128 1.00 89.31 113 SER A O 1
ATOM 948 N N . ALA A 1 114 ? -1.213 0.046 -11.803 1.00 90.44 114 ALA A N 1
ATOM 949 C CA . ALA A 1 114 ? -1.356 -1.015 -12.798 1.00 90.44 114 ALA A CA 1
ATOM 950 C C . ALA A 1 114 ? -0.631 -2.304 -12.382 1.00 90.44 114 ALA A C 1
ATOM 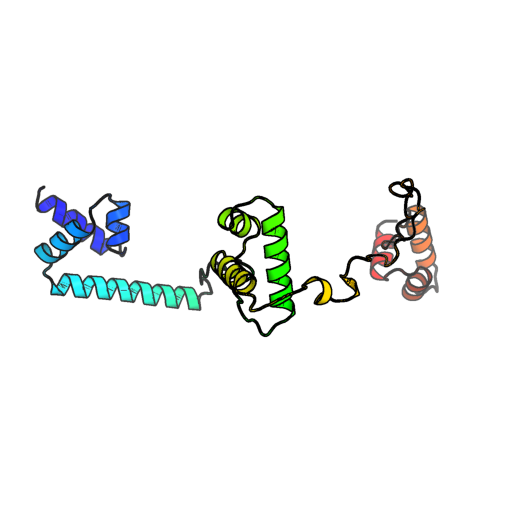952 O O . ALA A 1 114 ? -1.185 -3.391 -12.514 1.00 90.44 114 ALA A O 1
ATOM 953 N N . LEU A 1 115 ? 0.573 -2.182 -11.815 1.00 87.50 115 LEU A N 1
ATOM 954 C CA . LEU A 1 115 ? 1.389 -3.323 -11.377 1.00 87.50 115 LEU A CA 1
ATOM 955 C C . LEU A 1 115 ? 1.227 -3.665 -9.890 1.00 87.50 115 LEU A C 1
ATOM 957 O O . LEU A 1 115 ? 1.958 -4.499 -9.359 1.00 87.50 115 LEU A O 1
ATOM 961 N N . ASN A 1 116 ? 0.276 -3.022 -9.206 1.00 87.62 116 ASN A N 1
ATOM 962 C CA . ASN A 1 116 ? 0.018 -3.205 -7.778 1.00 87.62 116 ASN A CA 1
ATOM 963 C C . ASN A 1 116 ? 1.296 -3.076 -6.922 1.00 87.62 116 ASN A C 1
ATOM 965 O O . ASN A 1 116 ? 1.604 -3.910 -6.070 1.00 87.62 116 ASN A O 1
ATOM 969 N N . LEU A 1 117 ? 2.055 -2.010 -7.166 1.00 89.12 117 LEU A N 1
ATOM 970 C CA . LEU A 1 117 ? 3.288 -1.684 -6.459 1.00 89.12 117 LEU A CA 1
ATOM 971 C C . LEU A 1 117 ? 3.062 -0.566 -5.442 1.00 89.12 117 LEU A C 1
ATOM 973 O O . LEU A 1 117 ? 2.136 0.248 -5.522 1.00 89.12 117 LEU A O 1
ATOM 977 N N . SER A 1 118 ? 3.955 -0.480 -4.458 1.00 89.00 118 SER A N 1
ATOM 978 C CA . SER A 1 118 ? 3.978 0.671 -3.560 1.00 89.00 118 SER A CA 1
ATOM 979 C C . SER A 1 118 ? 4.492 1.918 -4.285 1.00 89.00 118 SER A C 1
ATOM 981 O O . SER A 1 118 ? 5.688 2.038 -4.544 1.00 89.00 118 SER A O 1
ATOM 983 N N . ARG A 1 119 ? 3.606 2.903 -4.516 1.00 90.88 119 ARG A N 1
ATOM 984 C CA . ARG A 1 119 ? 3.984 4.224 -5.068 1.00 90.88 119 ARG A CA 1
ATOM 985 C C . ARG A 1 119 ? 5.144 4.873 -4.302 1.00 90.88 119 ARG A C 1
ATOM 987 O O . ARG A 1 119 ? 5.994 5.527 -4.885 1.00 90.88 119 ARG A O 1
ATOM 994 N N . HIS A 1 120 ? 5.143 4.707 -2.977 1.00 90.62 120 HIS A N 1
ATOM 995 C CA . HIS A 1 120 ? 6.112 5.335 -2.086 1.00 90.62 120 HIS A CA 1
ATOM 996 C C . HIS A 1 120 ? 7.484 4.671 -2.217 1.00 90.62 120 HIS A C 1
ATOM 998 O O . HIS A 1 120 ? 8.497 5.358 -2.251 1.00 90.62 120 HIS A O 1
ATOM 1004 N N . ALA A 1 121 ? 7.518 3.340 -2.325 1.00 89.88 121 ALA A N 1
ATOM 1005 C CA . ALA A 1 121 ? 8.769 2.631 -2.556 1.00 89.88 121 ALA A CA 1
ATOM 1006 C C . ALA A 1 121 ? 9.337 2.966 -3.940 1.00 89.88 121 ALA A C 1
ATOM 1008 O O . ALA A 1 121 ? 10.515 3.283 -4.034 1.00 89.88 121 ALA A O 1
ATOM 1009 N N . LEU A 1 122 ? 8.491 2.993 -4.976 1.00 90.38 122 LEU A N 1
ATOM 1010 C CA . LEU A 1 122 ? 8.902 3.339 -6.336 1.00 90.38 122 LEU A CA 1
ATOM 1011 C C . LEU A 1 122 ? 9.521 4.746 -6.412 1.00 90.38 122 LEU A C 1
ATOM 1013 O O . LEU A 1 122 ? 10.597 4.904 -6.977 1.00 90.38 122 LEU A O 1
ATOM 1017 N N . GLN A 1 123 ? 8.902 5.745 -5.770 1.00 91.38 123 GLN A N 1
ATOM 1018 C CA . GLN A 1 123 ? 9.467 7.099 -5.685 1.00 91.38 123 GLN A CA 1
ATOM 1019 C C . GLN A 1 123 ? 10.811 7.119 -4.948 1.00 91.38 123 GLN A C 1
ATOM 1021 O O . GLN A 1 123 ? 11.757 7.733 -5.423 1.00 91.38 123 GLN A O 1
ATOM 1026 N N . LYS A 1 124 ? 10.910 6.433 -3.805 1.00 90.31 124 LYS A N 1
ATOM 1027 C CA . LYS A 1 124 ? 12.142 6.389 -3.005 1.00 90.31 124 LYS A CA 1
ATOM 1028 C C . LYS A 1 124 ? 13.307 5.730 -3.750 1.00 90.31 124 LYS A C 1
ATOM 1030 O O . LYS A 1 124 ? 14.453 6.102 -3.545 1.00 90.31 124 LYS A O 1
ATOM 1035 N N . TRP A 1 125 ? 13.035 4.721 -4.575 1.00 89.81 125 TRP A N 1
ATOM 1036 C CA . TRP A 1 125 ? 14.061 4.092 -5.411 1.00 89.81 125 TRP A CA 1
ATOM 1037 C C . TRP A 1 125 ? 14.451 4.957 -6.606 1.00 89.81 125 TRP A C 1
ATOM 1039 O O . TRP A 1 125 ? 15.617 4.953 -6.980 1.00 89.81 125 TRP A O 1
ATOM 1049 N N . ARG A 1 126 ? 13.508 5.728 -7.158 1.00 89.62 126 ARG A N 1
ATOM 1050 C CA . ARG A 1 126 ? 13.792 6.701 -8.213 1.00 89.62 126 ARG A CA 1
ATOM 1051 C C . ARG A 1 126 ? 14.758 7.785 -7.741 1.00 89.62 126 ARG A C 1
ATOM 1053 O O . ARG A 1 126 ? 15.761 7.994 -8.404 1.00 89.62 126 ARG A O 1
ATOM 1060 N N . THR A 1 127 ? 14.496 8.399 -6.584 1.00 88.94 127 THR A N 1
ATOM 1061 C CA . THR A 1 127 ? 15.378 9.448 -6.043 1.00 88.94 127 THR A CA 1
ATOM 1062 C C . THR A 1 127 ? 16.791 8.917 -5.830 1.00 88.94 127 THR A C 1
ATOM 1064 O O . THR A 1 127 ? 17.729 9.494 -6.340 1.00 88.94 127 THR A O 1
ATOM 1067 N N . ARG A 1 128 ? 16.946 7.728 -5.234 1.00 86.12 128 ARG A N 1
ATOM 1068 C CA . ARG A 1 128 ? 18.266 7.088 -5.042 1.00 86.12 128 ARG A CA 1
ATOM 1069 C C . ARG A 1 128 ? 19.040 6.845 -6.340 1.00 86.12 128 ARG A C 1
ATOM 1071 O O . ARG A 1 128 ? 20.265 6.858 -6.335 1.00 86.12 128 ARG A O 1
ATOM 1078 N N . HIS A 1 129 ? 18.329 6.548 -7.425 1.00 80.88 129 HIS A N 1
ATOM 1079 C CA . HIS A 1 129 ? 18.937 6.331 -8.735 1.00 80.88 129 HIS A CA 1
ATOM 1080 C C . HIS A 1 129 ? 19.312 7.660 -9.409 1.00 80.88 129 HIS A C 1
ATOM 1082 O O . HIS A 1 129 ? 20.314 7.725 -10.112 1.00 80.88 129 HIS A O 1
ATOM 1088 N N . GLU A 1 130 ? 18.517 8.713 -9.202 1.00 80.06 130 GLU A N 1
ATOM 1089 C CA . GLU A 1 130 ? 18.810 10.079 -9.661 1.00 80.06 130 GLU A CA 1
ATOM 1090 C C . GLU A 1 130 ? 19.968 10.706 -8.859 1.00 80.06 130 GLU A C 1
ATOM 1092 O O . GLU A 1 130 ? 20.828 11.355 -9.444 1.00 80.06 130 GLU A O 1
ATOM 1097 N N . ASP A 1 131 ? 20.054 10.421 -7.557 1.00 80.56 131 ASP A N 1
ATOM 1098 C CA . ASP A 1 131 ? 21.120 10.863 -6.646 1.00 80.56 131 ASP A CA 1
ATOM 1099 C C . ASP A 1 131 ? 22.466 10.147 -6.908 1.00 80.56 131 ASP A C 1
ATOM 1101 O O . ASP A 1 131 ? 23.471 10.448 -6.269 1.00 80.56 131 ASP A O 1
ATOM 1105 N N . GLY A 1 132 ? 22.504 9.179 -7.835 1.00 68.88 132 GLY A N 1
ATOM 1106 C CA . GLY A 1 132 ? 23.718 8.443 -8.201 1.00 68.88 132 GLY A CA 1
ATOM 1107 C C . GLY A 1 132 ? 24.239 7.495 -7.117 1.00 68.88 132 GLY A C 1
ATOM 1108 O O . GLY A 1 132 ? 25.314 6.923 -7.272 1.00 68.88 132 GLY A O 1
ATOM 1109 N N . GLU A 1 133 ? 23.483 7.272 -6.035 1.00 69.38 133 GLU A N 1
ATOM 1110 C CA . GLU A 1 133 ? 23.884 6.378 -4.936 1.00 69.38 133 GLU A CA 1
ATOM 1111 C C . GLU A 1 133 ? 24.044 4.919 -5.393 1.00 69.38 133 GLU A C 1
ATOM 1113 O O . GLU A 1 133 ? 24.665 4.102 -4.711 1.00 69.38 133 GLU A O 1
ATOM 1118 N N . LEU A 1 134 ? 23.415 4.565 -6.515 1.00 65.81 134 LEU A N 1
ATOM 1119 C CA . LEU A 1 134 ? 23.231 3.196 -6.962 1.00 65.81 134 LEU A CA 1
ATOM 1120 C C . LEU A 1 134 ? 23.260 3.125 -8.498 1.00 65.81 134 LEU A C 1
ATOM 1122 O O . LEU A 1 134 ? 22.212 3.133 -9.143 1.00 65.81 134 LEU A O 1
ATOM 1126 N N . GLU A 1 135 ? 24.452 2.999 -9.086 1.00 64.44 135 GLU A N 1
ATOM 1127 C CA . GLU A 1 135 ? 24.628 2.607 -10.493 1.00 64.44 135 GLU A CA 1
ATOM 1128 C C . GLU A 1 135 ? 24.259 1.114 -10.646 1.00 64.44 135 GLU A C 1
ATOM 1130 O O . GLU A 1 135 ? 25.097 0.212 -10.615 1.00 64.44 135 GLU A O 1
ATOM 1135 N N . ILE A 1 136 ? 22.954 0.819 -10.669 1.00 65.56 136 ILE A N 1
ATOM 1136 C CA . ILE A 1 136 ? 22.436 -0.556 -10.688 1.00 65.56 136 ILE A CA 1
ATOM 1137 C C . ILE A 1 136 ? 22.248 -1.012 -12.134 1.00 65.56 136 ILE A C 1
ATOM 1139 O O . ILE A 1 136 ? 21.175 -0.851 -12.717 1.00 65.56 136 ILE A O 1
ATOM 1143 N N . ASP A 1 137 ? 23.245 -1.710 -12.678 1.00 75.38 137 ASP A N 1
ATOM 1144 C CA . ASP A 1 137 ? 23.014 -2.590 -13.825 1.00 75.38 137 ASP A CA 1
ATOM 1145 C C . ASP A 1 137 ? 22.276 -3.859 -13.362 1.00 75.38 137 ASP A C 1
ATOM 1147 O O . ASP A 1 137 ? 22.859 -4.902 -13.036 1.00 75.38 137 ASP A O 1
ATOM 1151 N N . TRP A 1 138 ? 20.949 -3.767 -13.289 1.00 79.50 138 TRP A N 1
ATOM 1152 C CA . TRP A 1 138 ? 20.105 -4.864 -12.821 1.00 79.50 138 TRP A CA 1
ATOM 1153 C C . TRP A 1 138 ? 20.165 -6.100 -13.720 1.00 79.50 138 TRP A C 1
ATOM 1155 O O . TRP A 1 138 ? 19.917 -7.205 -13.229 1.00 79.50 138 TRP A O 1
ATOM 1165 N N . ARG A 1 139 ? 20.552 -5.958 -14.997 1.00 75.12 139 ARG A N 1
ATOM 1166 C CA . ARG A 1 139 ? 20.731 -7.094 -15.914 1.00 75.12 139 ARG A CA 1
ATOM 1167 C C . ARG A 1 139 ? 21.917 -7.957 -15.488 1.00 75.12 139 ARG A C 1
ATOM 1169 O O . ARG A 1 139 ? 21.823 -9.186 -15.514 1.00 75.12 139 ARG A O 1
ATOM 1176 N N . SER A 1 140 ? 22.982 -7.337 -14.985 1.00 73.12 140 SER A N 1
ATOM 1177 C CA . SER A 1 140 ? 24.122 -8.040 -14.386 1.00 73.12 140 SER A CA 1
ATOM 1178 C C . SER A 1 140 ? 23.791 -8.702 -13.045 1.00 73.12 140 SER A C 1
ATOM 1180 O O . SER A 1 140 ? 24.435 -9.678 -12.650 1.00 73.12 140 SER A O 1
ATOM 1182 N N . GLN A 1 141 ? 22.759 -8.234 -12.344 1.00 70.81 141 GLN A N 1
ATOM 1183 C CA . GLN A 1 141 ? 22.327 -8.818 -11.070 1.00 70.81 141 GLN A CA 1
ATOM 1184 C C . GLN A 1 141 ? 21.362 -10.008 -11.226 1.00 70.81 141 GLN A C 1
ATOM 1186 O O . GLN A 1 141 ? 21.112 -10.718 -10.249 1.00 70.81 141 GLN A O 1
ATOM 1191 N N . LEU A 1 142 ? 20.855 -10.269 -12.436 1.00 67.94 142 LEU A N 1
ATOM 1192 C CA . LEU A 1 142 ? 20.051 -11.454 -12.732 1.00 67.94 142 LEU A CA 1
ATOM 1193 C C . LEU A 1 142 ? 20.905 -12.726 -12.779 1.00 67.94 142 LEU A C 1
ATOM 1195 O O . LEU A 1 142 ? 22.049 -12.724 -13.249 1.00 67.94 142 LEU A O 1
ATOM 1199 N N . HIS A 1 143 ? 20.303 -13.841 -12.352 1.00 64.25 143 HIS A N 1
ATOM 1200 C CA . HIS A 1 143 ? 20.889 -15.171 -12.509 1.00 64.25 143 HIS A CA 1
ATOM 1201 C C . HIS A 1 143 ? 21.181 -15.448 -13.998 1.00 64.25 143 HIS A C 1
ATOM 1203 O O . HIS A 1 143 ? 20.342 -15.107 -14.836 1.00 64.25 143 HIS A O 1
ATOM 1209 N N . PRO A 1 144 ? 22.308 -16.096 -14.355 1.00 66.81 144 PRO A N 1
ATOM 1210 C CA . PRO A 1 144 ? 22.693 -16.334 -15.750 1.00 66.81 144 PRO A CA 1
ATOM 1211 C C . PRO A 1 144 ? 21.607 -16.982 -16.619 1.00 66.81 144 PRO A C 1
ATOM 1213 O O . PRO A 1 144 ? 21.491 -16.661 -17.795 1.00 66.81 144 PRO A O 1
ATOM 1216 N N . SER A 1 145 ? 20.760 -17.840 -16.043 1.00 65.31 145 SER A N 1
ATOM 1217 C CA . SER A 1 145 ? 19.646 -18.476 -16.765 1.00 65.31 145 SER A CA 1
ATOM 1218 C C . SER A 1 145 ? 18.499 -17.528 -17.139 1.00 65.31 145 SER A C 1
ATOM 1220 O O . SER A 1 145 ? 17.676 -17.883 -17.975 1.00 65.31 145 SER A O 1
ATOM 1222 N N . ALA A 1 146 ? 18.405 -16.364 -16.493 1.00 62.25 146 ALA A N 1
ATOM 1223 C CA . ALA A 1 146 ? 17.394 -15.337 -16.743 1.00 62.25 146 ALA A CA 1
ATOM 1224 C C . ALA A 1 146 ? 17.944 -14.163 -17.570 1.00 62.25 146 ALA A C 1
ATOM 1226 O O . ALA A 1 146 ? 17.191 -13.254 -17.918 1.00 62.25 146 ALA A O 1
ATOM 1227 N N . ARG A 1 147 ? 19.246 -14.168 -17.887 1.00 63.38 147 ARG A N 1
ATOM 1228 C CA . ARG A 1 147 ? 19.842 -13.176 -18.779 1.00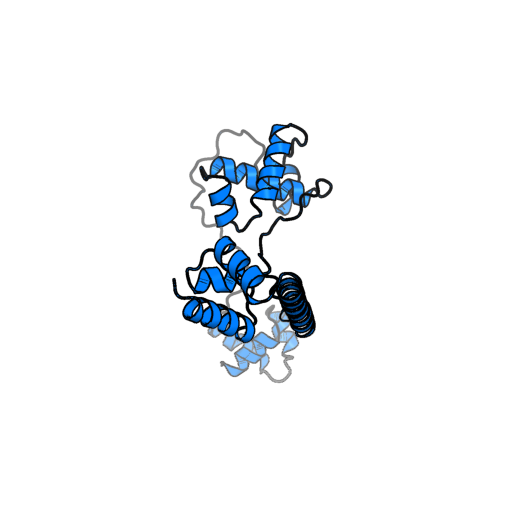 63.38 147 ARG A CA 1
ATOM 1229 C C . ARG A 1 147 ? 19.398 -13.479 -20.214 1.00 63.38 147 ARG A C 1
ATOM 1231 O O . ARG A 1 147 ? 19.537 -14.625 -20.655 1.00 63.38 147 ARG A O 1
ATOM 1238 N N . PRO A 1 148 ? 18.878 -12.492 -20.963 1.00 57.00 148 PRO A N 1
ATOM 1239 C CA . PRO A 1 148 ? 18.712 -12.642 -22.401 1.00 57.00 148 PRO A CA 1
ATOM 1240 C C . PRO A 1 148 ? 20.055 -13.062 -23.003 1.00 57.00 148 PRO A C 1
ATOM 1242 O O . PRO A 1 148 ? 21.092 -12.520 -22.622 1.00 57.00 148 PRO A O 1
ATOM 1245 N N . ARG A 1 149 ? 20.058 -14.033 -23.925 1.00 54.84 149 ARG A N 1
ATOM 1246 C CA . ARG A 1 149 ? 21.257 -14.358 -24.708 1.00 54.84 149 ARG A CA 1
ATOM 1247 C C . ARG A 1 149 ? 21.544 -13.190 -25.651 1.00 54.84 149 ARG A C 1
ATOM 1249 O O . ARG A 1 149 ? 21.163 -13.231 -26.816 1.00 54.84 149 ARG A O 1
ATOM 1256 N N . VAL A 1 150 ? 22.174 -12.142 -25.137 1.00 52.56 150 VAL A N 1
ATOM 1257 C CA . VAL A 1 150 ? 22.802 -11.123 -25.970 1.00 52.56 150 VAL A CA 1
ATOM 1258 C C . VAL A 1 150 ? 24.006 -11.819 -26.592 1.00 52.56 150 VAL A C 1
ATOM 1260 O O . VAL A 1 150 ? 24.895 -12.286 -25.885 1.00 52.56 150 VAL A O 1
ATOM 1263 N N . ARG A 1 151 ? 23.960 -12.045 -27.907 1.00 40.78 151 ARG A N 1
ATOM 1264 C CA . ARG A 1 151 ? 25.126 -12.544 -28.632 1.00 40.78 151 ARG A CA 1
ATOM 1265 C C . ARG A 1 151 ? 26.124 -11.397 -28.690 1.00 40.78 151 ARG A C 1
ATOM 1267 O O . ARG A 1 151 ? 25.871 -10.408 -29.369 1.00 40.78 151 ARG A O 1
ATOM 1274 N N . ASP A 1 152 ? 27.243 -11.555 -28.000 1.00 43.97 152 ASP A N 1
ATOM 1275 C CA . ASP A 1 152 ? 28.416 -10.710 -28.184 1.00 43.97 152 ASP A CA 1
ATOM 1276 C C . ASP A 1 152 ? 29.038 -11.057 -29.537 1.00 43.97 152 ASP A C 1
ATOM 1278 O O . ASP A 1 152 ? 29.842 -11.976 -29.670 1.00 43.97 152 ASP A O 1
ATOM 1282 N N . SER A 1 153 ? 28.567 -10.413 -30.595 1.00 41.41 153 SER A N 1
ATOM 1283 C CA . SER A 1 153 ? 29.356 -10.181 -31.804 1.00 41.41 153 SER A CA 1
ATOM 1284 C C . SER A 1 153 ? 28.563 -9.295 -32.745 1.00 41.41 153 SER A C 1
ATOM 1286 O O . SER A 1 153 ? 27.566 -9.702 -33.340 1.00 41.41 153 SER A O 1
ATOM 1288 N N . ALA A 1 154 ? 29.085 -8.090 -32.944 1.00 42.47 154 ALA A N 1
ATOM 1289 C CA . ALA A 1 154 ? 28.998 -7.423 -34.225 1.00 42.47 154 ALA A CA 1
ATOM 1290 C C . ALA A 1 154 ? 29.683 -8.315 -35.280 1.00 42.47 154 ALA A C 1
ATOM 1292 O O . ALA A 1 154 ? 30.850 -8.142 -35.608 1.00 42.47 154 ALA A O 1
ATOM 1293 N N . SER A 1 155 ? 28.966 -9.325 -35.767 1.00 39.12 155 SER A N 1
ATOM 1294 C CA . SER A 1 155 ? 29.227 -9.942 -37.058 1.00 39.12 155 SER A CA 1
ATOM 1295 C C . SER A 1 155 ? 28.077 -9.502 -37.947 1.00 39.12 155 SER A C 1
ATOM 1297 O O . SER A 1 155 ? 26.957 -10.006 -37.863 1.00 39.12 155 SER A O 1
ATOM 1299 N N . THR A 1 156 ? 28.343 -8.470 -38.741 1.00 46.03 156 THR A N 1
ATOM 1300 C CA . THR A 1 156 ? 27.567 -8.169 -39.937 1.00 46.03 156 THR A CA 1
ATOM 1301 C C . THR A 1 156 ? 27.432 -9.458 -40.749 1.00 46.03 156 THR A C 1
ATOM 1303 O O . THR A 1 156 ? 28.416 -10.170 -40.944 1.00 46.03 156 THR A O 1
ATOM 1306 N N . ASN A 1 157 ? 26.209 -9.728 -41.214 1.00 50.69 157 ASN A N 1
ATOM 1307 C CA . ASN A 1 157 ? 25.758 -10.903 -41.974 1.00 50.69 157 ASN A CA 1
ATOM 1308 C C . ASN A 1 157 ? 25.179 -12.064 -41.147 1.00 50.69 157 ASN A C 1
ATOM 1310 O O . ASN A 1 157 ? 25.699 -13.176 -41.152 1.00 50.69 157 ASN A O 1
ATOM 1314 N N . VAL A 1 158 ? 23.999 -11.856 -40.557 1.00 41.81 158 VAL A N 1
ATOM 1315 C CA . VAL A 1 158 ? 23.020 -12.945 -40.428 1.00 41.81 158 VAL A CA 1
ATOM 1316 C C . VAL A 1 158 ? 21.681 -12.418 -40.920 1.00 41.81 158 VAL A C 1
ATOM 1318 O O . VAL A 1 158 ? 21.104 -11.514 -40.325 1.00 41.81 158 VAL A O 1
ATOM 1321 N N . ALA A 1 159 ? 21.244 -12.960 -42.053 1.00 42.28 159 ALA A N 1
ATOM 1322 C CA . ALA A 1 159 ? 20.010 -12.621 -42.737 1.00 42.28 159 ALA A CA 1
ATOM 1323 C C . ALA A 1 159 ? 18.800 -12.575 -41.786 1.00 42.28 159 ALA A C 1
ATOM 1325 O O . ALA A 1 159 ? 18.597 -13.471 -40.963 1.00 42.28 159 ALA A O 1
ATOM 1326 N N . GLU A 1 160 ? 17.961 -11.555 -41.962 1.00 41.28 160 GLU A N 1
ATOM 1327 C CA . GLU A 1 160 ? 16.703 -11.304 -41.242 1.00 41.28 160 GLU A CA 1
ATOM 1328 C C . GLU A 1 160 ? 15.608 -12.374 -41.468 1.00 41.28 160 GLU A C 1
ATOM 1330 O O . GLU A 1 160 ? 14.454 -12.190 -41.092 1.00 41.28 160 GLU A O 1
ATOM 1335 N N . THR A 1 161 ? 15.925 -13.532 -42.046 1.00 47.03 161 THR A N 1
ATOM 1336 C CA . THR A 1 161 ? 14.938 -14.529 -42.492 1.00 47.03 161 THR A CA 1
ATOM 1337 C C . THR A 1 161 ? 14.685 -15.691 -41.528 1.00 47.03 161 THR A C 1
ATOM 1339 O O . THR A 1 161 ? 13.995 -16.640 -41.888 1.00 47.03 161 THR A O 1
ATOM 1342 N N . ALA A 1 162 ? 15.157 -15.636 -40.278 1.00 45.22 162 ALA A N 1
ATOM 1343 C CA . ALA A 1 162 ? 14.969 -16.738 -39.321 1.00 45.22 162 ALA A CA 1
ATOM 1344 C C . ALA A 1 162 ? 13.907 -16.498 -38.226 1.00 45.22 162 ALA A C 1
ATOM 1346 O O . ALA A 1 162 ? 13.800 -17.301 -37.301 1.00 45.22 162 ALA A O 1
ATOM 1347 N N . LEU A 1 163 ? 13.091 -15.440 -38.308 1.00 43.47 163 LEU A N 1
ATOM 1348 C CA . LEU A 1 163 ? 11.988 -15.210 -37.354 1.00 43.47 163 LEU A CA 1
ATOM 1349 C C . LEU A 1 163 ? 10.768 -16.132 -37.581 1.00 43.47 163 LEU A C 1
ATOM 1351 O O . LEU A 1 163 ? 9.859 -16.158 -36.754 1.00 43.47 163 LEU A O 1
ATOM 1355 N N . THR A 1 164 ? 10.764 -16.931 -38.653 1.00 43.81 164 THR A N 1
ATOM 1356 C CA . THR A 1 164 ? 9.719 -17.927 -38.971 1.00 43.81 164 THR A CA 1
ATOM 1357 C C . THR A 1 164 ? 10.242 -19.359 -39.064 1.00 43.81 164 THR A C 1
ATOM 1359 O O . THR A 1 164 ? 9.493 -20.265 -39.434 1.00 43.81 164 THR A O 1
ATOM 1362 N N . ALA A 1 165 ? 11.497 -19.619 -38.682 1.00 42.75 165 ALA A N 1
ATOM 1363 C CA . ALA A 1 165 ? 11.950 -20.994 -38.536 1.00 42.75 165 ALA A CA 1
ATOM 1364 C C . ALA A 1 165 ? 11.221 -21.606 -37.332 1.00 42.75 165 ALA A C 1
ATOM 1366 O O . ALA A 1 165 ? 11.505 -21.283 -36.177 1.00 42.75 165 ALA A O 1
ATOM 1367 N N . ARG A 1 166 ? 10.238 -22.469 -37.620 1.00 40.78 166 ARG A N 1
ATOM 1368 C CA . ARG A 1 166 ? 9.557 -23.351 -36.669 1.00 40.78 166 ARG A CA 1
ATOM 1369 C C . ARG A 1 166 ? 10.630 -24.133 -35.915 1.00 40.78 166 ARG A C 1
ATOM 1371 O O . ARG A 1 166 ? 11.037 -25.209 -36.332 1.00 40.78 166 ARG A O 1
ATOM 1378 N N . VAL A 1 167 ? 11.083 -23.592 -34.789 1.00 48.44 167 VAL A N 1
ATOM 1379 C CA . VAL A 1 167 ? 11.799 -24.375 -33.792 1.00 48.44 167 VAL A CA 1
ATOM 1380 C C . VAL A 1 167 ? 10.804 -25.445 -33.384 1.00 48.44 167 VAL A C 1
ATOM 1382 O O . VAL A 1 167 ? 9.783 -25.135 -32.759 1.00 48.44 167 VAL A O 1
ATOM 1385 N N . GLU A 1 168 ? 11.047 -26.687 -33.797 1.00 45.75 168 GLU A N 1
ATOM 1386 C CA . GLU A 1 168 ? 10.346 -27.832 -33.245 1.00 45.75 168 GLU A CA 1
ATOM 1387 C C . GLU A 1 168 ? 10.600 -27.801 -31.744 1.00 45.75 168 GLU A C 1
ATOM 1389 O O . GLU A 1 168 ? 11.658 -28.177 -31.237 1.00 45.75 168 GLU A O 1
ATOM 1394 N N . ARG A 1 169 ? 9.640 -27.219 -31.023 1.00 45.75 169 ARG A N 1
ATOM 1395 C CA . ARG A 1 169 ? 9.629 -27.191 -29.573 1.00 45.75 169 ARG A CA 1
ATOM 1396 C C . ARG A 1 169 ? 9.745 -28.643 -29.164 1.00 45.75 169 ARG A C 1
ATOM 1398 O O . ARG A 1 169 ? 8.782 -29.385 -29.332 1.00 45.75 169 ARG A O 1
ATOM 1405 N N . ARG A 1 170 ? 10.904 -29.041 -28.638 1.00 49.41 170 ARG A N 1
ATOM 1406 C CA . ARG A 1 170 ? 11.082 -30.342 -27.999 1.00 49.41 170 ARG A CA 1
ATOM 1407 C C . ARG A 1 170 ? 9.938 -30.479 -27.002 1.00 49.41 170 ARG A C 1
ATOM 1409 O O . ARG A 1 170 ? 9.878 -29.735 -26.021 1.00 49.41 170 ARG A O 1
ATOM 1416 N N . ALA A 1 171 ? 8.950 -31.298 -27.348 1.00 45.91 171 ALA A N 1
ATOM 1417 C CA . ALA A 1 171 ? 7.669 -31.289 -26.674 1.00 45.91 171 ALA A CA 1
ATOM 1418 C C . ALA A 1 171 ? 7.894 -31.756 -25.235 1.00 45.91 171 ALA A C 1
ATOM 1420 O O . ALA A 1 171 ? 8.109 -32.935 -24.976 1.00 45.91 171 ALA A O 1
ATOM 1421 N N . ALA A 1 172 ? 7.847 -30.824 -24.282 1.00 55.09 172 ALA A N 1
ATOM 1422 C CA . ALA A 1 172 ? 7.952 -31.128 -22.854 1.00 55.09 172 ALA A CA 1
ATOM 1423 C C . ALA A 1 172 ? 6.754 -31.953 -22.334 1.00 55.09 172 ALA A C 1
ATOM 1425 O O . ALA A 1 172 ? 6.700 -32.305 -21.161 1.00 55.09 172 ALA A O 1
ATOM 1426 N N . ARG A 1 173 ? 5.782 -32.262 -23.201 1.00 60.31 173 ARG A N 1
ATOM 1427 C CA . ARG A 1 173 ? 4.667 -33.169 -22.939 1.00 60.31 173 ARG A CA 1
ATOM 1428 C C . ARG A 1 173 ? 4.668 -34.207 -24.055 1.00 60.31 173 ARG A C 1
ATOM 1430 O O . ARG A 1 173 ? 4.436 -33.856 -25.209 1.00 60.31 173 ARG A O 1
ATOM 1437 N N . ARG A 1 174 ? 4.979 -35.461 -23.720 1.00 72.44 174 ARG A N 1
ATOM 1438 C CA . ARG A 1 174 ? 4.776 -36.594 -24.629 1.00 72.44 174 ARG A CA 1
ATOM 1439 C C . ARG A 1 174 ? 3.270 -36.713 -24.867 1.00 72.44 174 ARG A C 1
ATOM 1441 O O . ARG A 1 174 ? 2.522 -36.869 -23.905 1.00 72.44 174 ARG A O 1
ATOM 1448 N N . PHE A 1 175 ? 2.832 -36.575 -26.112 1.00 78.44 175 PHE A N 1
ATOM 1449 C CA . PHE A 1 175 ? 1.448 -36.835 -26.497 1.00 78.44 175 PHE A CA 1
ATOM 1450 C C . PHE A 1 175 ? 1.351 -38.298 -26.932 1.00 78.44 175 PHE A C 1
ATOM 1452 O O . PHE A 1 175 ? 2.152 -38.736 -27.752 1.00 78.44 175 PHE A O 1
ATOM 1459 N N . PHE A 1 176 ? 0.406 -39.039 -26.354 1.00 82.25 176 PHE A N 1
ATOM 1460 C CA . PHE A 1 176 ? 0.096 -40.419 -26.731 1.00 82.25 176 PHE A CA 1
ATOM 1461 C C . PHE A 1 176 ? -1.210 -40.415 -27.523 1.00 82.25 176 PHE A C 1
ATOM 1463 O O . PHE A 1 176 ? -2.187 -39.821 -27.056 1.00 82.25 176 PHE A O 1
ATOM 1470 N N . SER A 1 177 ? -1.230 -41.050 -28.696 1.00 85.12 177 SER A N 1
ATOM 1471 C CA . SER A 1 177 ? -2.479 -41.294 -29.430 1.00 85.12 177 SER A CA 1
ATOM 1472 C C . SER A 1 177 ? -3.336 -42.340 -28.708 1.00 85.12 177 SER A C 1
ATOM 1474 O O . SER A 1 177 ? -2.817 -43.117 -27.908 1.00 85.12 177 SER A O 1
ATOM 1476 N N . ASP A 1 178 ? -4.640 -42.388 -28.981 1.00 85.75 178 ASP A N 1
ATOM 1477 C CA . ASP A 1 178 ? -5.537 -43.357 -28.330 1.00 85.75 178 ASP A CA 1
ATOM 1478 C C . ASP A 1 178 ? -5.177 -44.809 -28.682 1.00 85.75 178 ASP A C 1
ATOM 1480 O O . ASP A 1 178 ? -5.174 -45.674 -27.810 1.00 85.75 178 ASP A O 1
ATOM 1484 N N . GLU A 1 179 ? -4.716 -45.058 -29.911 1.00 86.38 179 GLU A N 1
ATOM 1485 C CA . GLU A 1 179 ? -4.162 -46.355 -30.324 1.00 86.38 179 GLU A CA 1
ATOM 1486 C C . GLU A 1 179 ? -2.919 -46.746 -29.509 1.00 86.38 179 GLU A C 1
ATOM 1488 O O . GLU A 1 179 ? -2.776 -47.897 -29.092 1.00 86.38 179 GLU A O 1
ATOM 1493 N N . GLN A 1 180 ? -2.031 -45.784 -29.229 1.00 88.56 180 GLN A N 1
ATOM 1494 C CA . GLN A 1 180 ? -0.849 -46.017 -28.395 1.00 88.56 180 GLN A CA 1
ATOM 1495 C C . GLN A 1 180 ? -1.236 -46.289 -26.940 1.00 88.56 180 GLN A C 1
ATOM 1497 O O . GLN A 1 180 ? -0.665 -47.185 -26.321 1.00 88.56 180 GLN A O 1
ATOM 1502 N N . LYS A 1 181 ? -2.212 -45.557 -26.390 1.00 91.25 181 LYS A N 1
ATOM 1503 C CA . LYS A 1 181 ? -2.713 -45.800 -25.027 1.00 91.25 181 LYS A CA 1
ATOM 1504 C C . LYS A 1 181 ? -3.310 -47.203 -24.903 1.00 91.25 181 LYS A C 1
ATOM 1506 O O . LYS A 1 181 ? -2.961 -47.915 -23.964 1.00 91.25 181 LYS A O 1
ATOM 1511 N N . LEU A 1 182 ? -4.130 -47.618 -25.873 1.00 88.94 182 LEU A N 1
ATOM 1512 C CA . LEU A 1 182 ? -4.743 -48.947 -25.933 1.00 88.94 182 LEU A CA 1
ATOM 1513 C C . LEU A 1 182 ? -3.691 -50.062 -26.022 1.00 88.94 182 LEU A C 1
ATOM 1515 O O . LEU A 1 182 ? -3.783 -51.057 -25.305 1.00 88.94 182 LEU A O 1
ATOM 1519 N N . ALA A 1 183 ? -2.672 -49.902 -26.872 1.00 90.00 183 ALA A N 1
ATOM 1520 C CA . ALA A 1 183 ? -1.598 -50.885 -27.004 1.00 90.00 183 ALA A CA 1
ATOM 1521 C C . ALA A 1 183 ? -0.822 -51.067 -25.688 1.00 90.00 183 ALA A C 1
ATOM 1523 O O . ALA A 1 183 ? -0.566 -52.196 -25.271 1.00 90.00 183 ALA A O 1
ATOM 1524 N N . ILE A 1 184 ? -0.507 -49.961 -25.005 1.00 90.06 184 ILE A N 1
ATOM 1525 C CA . ILE A 1 184 ? 0.208 -49.981 -23.722 1.00 90.06 184 ILE A CA 1
ATOM 1526 C C . ILE A 1 184 ? -0.677 -50.571 -22.608 1.00 90.06 184 ILE A C 1
ATOM 1528 O O . ILE A 1 184 ? -0.181 -51.329 -21.771 1.00 90.06 184 ILE A O 1
ATOM 1532 N N . ALA A 1 185 ? -1.980 -50.270 -22.600 1.00 89.62 185 ALA A N 1
ATOM 1533 C CA . ALA A 1 185 ? -2.933 -50.861 -21.661 1.00 89.62 185 ALA A CA 1
ATOM 1534 C C . ALA A 1 185 ? -3.007 -52.389 -21.838 1.00 89.62 185 ALA A C 1
ATOM 1536 O O . ALA A 1 185 ? -2.757 -53.119 -20.878 1.00 89.62 185 ALA A O 1
ATOM 1537 N N . ARG A 1 186 ? -3.183 -52.876 -23.074 1.00 89.25 186 ARG A N 1
ATOM 1538 C CA . ARG A 1 186 ? -3.224 -54.314 -23.399 1.00 89.25 186 ARG A CA 1
ATOM 1539 C C . ARG A 1 186 ? -1.924 -55.050 -23.085 1.00 89.25 186 ARG A C 1
ATOM 1541 O O . ARG A 1 186 ? -1.971 -56.152 -22.550 1.00 89.25 186 ARG A O 1
ATOM 1548 N N . GLU A 1 187 ? -0.767 -54.451 -23.382 1.00 89.94 187 GLU A N 1
ATOM 1549 C CA . GLU A 1 187 ? 0.544 -55.012 -23.008 1.00 89.94 187 GLU A CA 1
ATOM 1550 C C . GLU A 1 187 ? 0.631 -55.223 -21.494 1.00 89.94 187 GLU A C 1
ATOM 1552 O O . GLU A 1 187 ? 1.184 -56.208 -21.012 1.00 89.94 187 GLU A O 1
ATOM 1557 N N . SER A 1 188 ? 0.060 -54.295 -20.732 1.00 89.94 188 SER A N 1
ATOM 1558 C CA . SER A 1 188 ? 0.107 -54.337 -19.282 1.00 89.94 188 SER A CA 1
ATOM 1559 C C . SER A 1 188 ? -0.878 -55.348 -18.659 1.00 89.94 188 SER A C 1
ATOM 1561 O O . SER A 1 188 ? -0.662 -55.750 -17.516 1.00 89.94 188 SER A O 1
ATOM 1563 N N . ASP A 1 189 ? -1.916 -55.777 -19.384 1.00 85.38 189 ASP A N 1
ATOM 1564 C CA . ASP A 1 189 ? -2.902 -56.776 -18.933 1.00 85.38 189 ASP A CA 1
ATOM 1565 C C . ASP A 1 189 ? -2.514 -58.221 -19.288 1.00 85.38 189 ASP A C 1
ATOM 1567 O O . ASP A 1 189 ? -3.206 -59.166 -18.907 1.00 85.38 189 ASP A O 1
ATOM 1571 N N . GLN A 1 190 ? -1.385 -58.423 -19.978 1.00 84.88 190 GLN A N 1
ATOM 1572 C CA . GLN A 1 190 ? -0.889 -59.769 -20.248 1.00 84.88 190 GLN A CA 1
ATOM 1573 C C . GLN A 1 190 ? -0.466 -60.483 -18.952 1.00 84.88 190 GLN A C 1
ATOM 1575 O O . GLN A 1 190 ? 0.259 -59.904 -18.129 1.00 84.88 190 GLN A O 1
ATOM 1580 N N . PRO A 1 191 ? -0.859 -61.760 -18.771 1.00 76.31 191 PRO A N 1
ATOM 1581 C CA . PRO A 1 191 ? -0.512 -62.522 -17.579 1.00 76.31 191 PRO A CA 1
ATOM 1582 C C . PRO A 1 191 ? 1.012 -62.637 -17.445 1.00 76.31 191 PRO A C 1
ATOM 1584 O O . PRO A 1 191 ? 1.705 -63.027 -18.381 1.00 76.31 191 PRO A O 1
ATOM 1587 N N . GLY A 1 192 ? 1.535 -62.272 -16.272 1.00 78.19 192 GLY A N 1
ATOM 1588 C CA . GLY A 1 192 ? 2.971 -62.302 -15.965 1.00 78.19 192 GLY A CA 1
ATOM 1589 C C . GLY A 1 192 ? 3.720 -60.976 -16.162 1.00 78.19 192 GLY A C 1
ATOM 1590 O O . GLY A 1 192 ? 4.886 -60.886 -15.779 1.00 78.19 192 GLY A O 1
ATOM 1591 N N . THR A 1 193 ? 3.074 -59.923 -16.680 1.00 81.44 193 THR A N 1
ATOM 1592 C CA . THR A 1 193 ? 3.717 -58.611 -16.874 1.00 81.44 193 THR A CA 1
ATOM 1593 C C . THR A 1 193 ? 3.442 -57.673 -15.695 1.00 81.44 193 THR A C 1
ATOM 1595 O O . THR A 1 193 ? 2.301 -57.442 -15.303 1.00 81.44 193 THR A O 1
ATOM 1598 N N . SER A 1 194 ? 4.495 -57.091 -15.110 1.00 87.38 194 SER A N 1
ATOM 1599 C CA . SER A 1 194 ? 4.344 -56.102 -14.034 1.00 87.38 194 SER A CA 1
ATOM 1600 C C . SER A 1 194 ? 3.976 -54.725 -14.594 1.00 87.38 194 SER A C 1
ATOM 1602 O O . SER A 1 194 ? 4.731 -54.147 -15.375 1.00 87.38 194 SER A O 1
ATOM 1604 N N . VAL A 1 195 ? 2.880 -54.140 -14.101 1.00 86.94 195 VAL A N 1
ATOM 1605 C CA . VAL A 1 195 ? 2.399 -52.789 -14.467 1.00 86.94 195 VAL A CA 1
ATOM 1606 C C . VAL A 1 195 ? 3.499 -51.728 -14.334 1.00 86.94 195 VAL A C 1
ATOM 1608 O O . VAL A 1 195 ? 3.673 -50.868 -15.197 1.00 86.94 195 VAL A O 1
ATOM 1611 N N . SER A 1 196 ? 4.301 -51.820 -13.271 1.00 87.06 196 SER A N 1
ATOM 1612 C CA . SER A 1 196 ? 5.421 -50.911 -13.009 1.00 87.06 196 SER A CA 1
ATOM 1613 C C . SER A 1 196 ? 6.603 -51.117 -13.963 1.00 87.06 196 SER A C 1
ATOM 1615 O O . SER A 1 196 ? 7.403 -50.201 -14.157 1.00 87.06 196 SER A O 1
ATOM 1617 N N . ALA A 1 197 ? 6.762 -52.309 -14.543 1.00 87.69 197 ALA A N 1
ATOM 1618 C CA . ALA A 1 197 ? 7.760 -52.560 -15.581 1.00 87.69 197 ALA A CA 1
ATOM 1619 C C . ALA A 1 197 ? 7.310 -51.954 -16.919 1.00 87.69 197 ALA A C 1
ATOM 1621 O O . ALA A 1 197 ? 8.087 -51.230 -17.542 1.00 87.69 197 ALA A O 1
ATOM 1622 N N . THR A 1 198 ? 6.041 -52.138 -17.296 1.00 89.81 198 THR A N 1
ATOM 1623 C CA . THR A 1 198 ? 5.453 -51.540 -18.507 1.00 89.81 198 THR A CA 1
ATOM 1624 C C . THR A 1 198 ? 5.467 -50.011 -18.443 1.00 89.81 198 THR A C 1
ATOM 1626 O O . THR A 1 198 ? 5.885 -49.351 -19.392 1.00 89.81 198 THR A O 1
ATOM 1629 N N . ALA A 1 199 ? 5.122 -49.421 -17.294 1.00 89.50 199 ALA A N 1
ATOM 1630 C CA . ALA A 1 199 ? 5.165 -47.971 -17.106 1.00 89.50 199 ALA A CA 1
ATOM 1631 C C . ALA A 1 199 ? 6.583 -47.392 -17.294 1.00 89.50 199 ALA A C 1
ATOM 1633 O O . ALA A 1 199 ? 6.769 -46.392 -17.991 1.00 89.50 199 ALA A O 1
ATOM 1634 N N . ARG A 1 200 ? 7.608 -48.062 -16.746 1.00 88.31 200 ARG A N 1
ATOM 1635 C CA . ARG A 1 200 ? 9.016 -47.670 -16.931 1.00 88.31 200 ARG A CA 1
ATOM 1636 C C . ARG A 1 200 ? 9.480 -47.832 -18.377 1.00 88.31 200 ARG A C 1
ATOM 1638 O O . ARG A 1 200 ? 10.143 -46.930 -18.882 1.00 88.31 200 ARG A O 1
ATOM 1645 N N . LYS A 1 201 ? 9.090 -48.922 -19.048 1.00 88.31 201 LYS A N 1
ATOM 1646 C CA . LYS A 1 201 ? 9.395 -49.178 -20.467 1.00 88.31 201 LYS A CA 1
ATOM 1647 C C . LYS A 1 201 ? 8.898 -48.042 -21.368 1.00 88.31 201 LYS A C 1
ATOM 1649 O O . LYS A 1 201 ? 9.617 -47.619 -22.267 1.00 88.31 201 LYS A O 1
ATOM 1654 N N . HIS A 1 202 ? 7.720 -47.492 -21.071 1.00 86.69 202 HIS A N 1
ATOM 1655 C CA . HIS A 1 202 ? 7.104 -46.408 -21.850 1.00 86.69 202 HIS A CA 1
ATOM 1656 C C . HIS A 1 202 ? 7.400 -44.995 -21.314 1.00 86.69 202 HIS A C 1
ATOM 1658 O O . HIS A 1 202 ? 6.995 -43.992 -21.907 1.00 86.69 202 HIS A O 1
ATOM 1664 N N . GLY A 1 203 ? 8.152 -44.882 -20.214 1.00 86.25 203 GLY A N 1
ATOM 1665 C CA . GLY A 1 203 ? 8.480 -43.603 -19.579 1.00 86.25 203 GLY A CA 1
ATOM 1666 C C . GLY A 1 203 ? 7.245 -42.843 -19.087 1.00 86.25 203 GLY A C 1
ATOM 1667 O O . GLY A 1 203 ? 7.197 -41.616 -19.190 1.00 86.25 203 GLY A O 1
ATOM 1668 N N . ILE A 1 204 ? 6.242 -43.576 -18.599 1.00 89.81 204 ILE A N 1
ATOM 1669 C CA . ILE A 1 204 ? 4.992 -43.050 -18.044 1.00 89.81 204 ILE A CA 1
ATOM 1670 C C . ILE A 1 204 ? 4.896 -43.357 -16.550 1.00 89.81 204 ILE A C 1
ATOM 1672 O O . ILE A 1 204 ? 5.494 -44.300 -16.039 1.00 89.81 204 ILE A O 1
ATOM 1676 N N . VAL A 1 205 ? 4.121 -42.547 -15.833 1.00 90.19 205 VAL A N 1
ATOM 1677 C CA . VAL A 1 205 ? 3.833 -42.778 -14.413 1.00 90.19 205 VAL A CA 1
ATOM 1678 C C . VAL A 1 205 ? 2.781 -43.881 -14.290 1.00 90.19 205 VAL A C 1
ATOM 1680 O O . VAL A 1 205 ? 1.791 -43.863 -15.016 1.00 90.19 205 VAL A O 1
ATOM 1683 N N . THR A 1 206 ? 2.938 -44.804 -13.340 1.00 88.94 206 THR A N 1
ATOM 1684 C CA . THR A 1 206 ? 2.021 -45.946 -13.148 1.00 88.94 206 THR A CA 1
ATOM 1685 C C . THR A 1 206 ? 0.555 -45.519 -12.979 1.00 88.94 206 THR A C 1
ATOM 1687 O O . THR A 1 206 ? -0.339 -46.150 -13.532 1.00 88.94 206 THR A O 1
ATOM 1690 N N . GLY A 1 207 ? 0.295 -44.396 -12.297 1.00 89.62 207 GLY A N 1
ATOM 1691 C CA . GLY A 1 207 ? -1.055 -43.831 -12.151 1.00 89.62 207 GLY A CA 1
ATOM 1692 C C . GLY A 1 207 ? -1.715 -43.409 -13.471 1.00 89.62 207 GLY A C 1
ATOM 1693 O O . GLY A 1 207 ? -2.936 -43.438 -13.579 1.00 89.62 207 GLY A O 1
ATOM 1694 N N . LEU A 1 208 ? -0.929 -43.052 -14.491 1.00 89.88 208 LEU A N 1
ATOM 1695 C CA . LEU A 1 208 ? -1.442 -42.753 -15.829 1.00 89.88 208 LEU A CA 1
ATOM 1696 C C . LEU A 1 208 ? -1.865 -44.036 -16.558 1.00 89.88 208 LEU A C 1
ATOM 1698 O O . LEU A 1 208 ? -2.902 -44.049 -17.211 1.00 89.88 208 LEU A O 1
ATOM 1702 N N . LEU A 1 209 ? -1.108 -45.122 -16.378 1.00 90.75 209 LEU A N 1
ATOM 1703 C CA . LEU A 1 209 ? -1.405 -46.423 -16.977 1.00 90.75 209 LEU A CA 1
ATOM 1704 C C . LEU A 1 209 ? -2.681 -47.053 -16.398 1.00 90.75 209 LEU A C 1
ATOM 1706 O O . LEU A 1 209 ? -3.499 -47.570 -17.151 1.00 90.75 209 LEU A O 1
ATOM 1710 N N . PHE A 1 210 ? -2.901 -46.943 -15.083 1.00 91.06 210 PHE A N 1
ATOM 1711 C CA . PHE A 1 210 ? -4.158 -47.387 -14.465 1.00 91.06 210 PHE A CA 1
ATOM 1712 C C . PHE A 1 210 ? -5.378 -46.661 -15.028 1.00 91.06 210 PHE A C 1
ATOM 1714 O O . PHE A 1 210 ? -6.420 -47.276 -15.209 1.00 91.06 210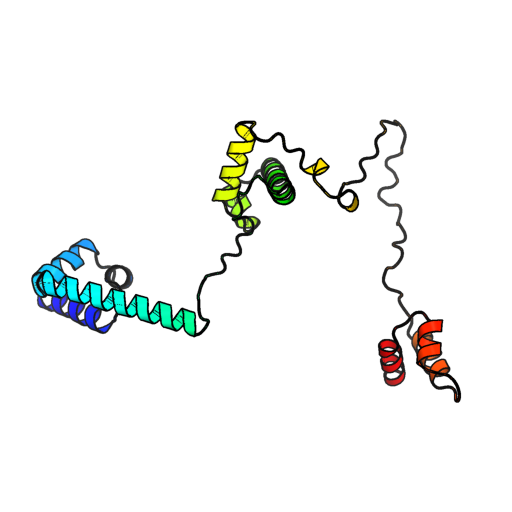 PHE A O 1
ATOM 1721 N N . ARG A 1 211 ? -5.250 -45.364 -15.331 1.00 91.06 211 ARG A N 1
ATOM 1722 C CA . ARG A 1 211 ? -6.339 -44.601 -15.949 1.00 91.06 211 ARG A CA 1
ATOM 1723 C C . ARG A 1 211 ? -6.654 -45.108 -17.353 1.00 91.06 211 ARG A C 1
ATOM 1725 O O . ARG A 1 211 ? -7.824 -45.263 -17.671 1.00 91.06 211 ARG A O 1
ATOM 1732 N N . TRP A 1 212 ? -5.638 -45.412 -18.159 1.00 92.94 212 TRP A N 1
ATOM 1733 C CA . TRP A 1 212 ? -5.849 -45.920 -19.518 1.00 92.94 212 TRP A CA 1
ATOM 1734 C C . TRP A 1 212 ? -6.502 -47.303 -19.552 1.00 92.94 212 TRP A C 1
ATOM 1736 O O . TRP A 1 212 ? -7.325 -47.531 -20.422 1.00 92.94 212 TRP A O 1
ATOM 1746 N N . ARG A 1 213 ? -6.229 -48.186 -18.583 1.00 86.25 213 ARG A N 1
ATOM 1747 C CA . ARG A 1 213 ? -6.926 -49.486 -18.459 1.00 86.25 213 ARG A CA 1
ATOM 1748 C C . ARG A 1 213 ? -8.417 -49.390 -18.130 1.00 86.25 213 ARG A C 1
ATOM 1750 O O . ARG A 1 213 ? -9.126 -50.379 -18.215 1.00 86.25 213 ARG A O 1
ATOM 1757 N N . VAL A 1 214 ? -8.864 -48.243 -17.624 1.00 88.50 214 VAL A N 1
ATOM 1758 C CA . VAL A 1 214 ? -10.286 -47.998 -17.336 1.00 88.50 214 VAL A CA 1
ATOM 1759 C C . VAL A 1 214 ? -10.967 -47.331 -18.532 1.00 88.50 214 VAL A C 1
ATOM 1761 O O . VAL A 1 214 ? -12.169 -47.471 -18.718 1.00 88.50 214 VAL A O 1
ATOM 1764 N N . GLU A 1 215 ? -10.202 -46.576 -19.319 1.00 85.62 215 GLU A N 1
ATOM 1765 C CA . GLU A 1 215 ? -10.678 -45.818 -20.479 1.00 85.62 215 GLU A CA 1
ATOM 1766 C C . GLU A 1 215 ? -10.828 -46.690 -21.742 1.00 85.62 215 GLU A C 1
ATOM 1768 O O . GLU A 1 215 ? -11.625 -46.345 -22.614 1.00 85.62 215 GLU A O 1
ATOM 1773 N N . PHE A 1 216 ? -10.100 -47.811 -21.821 1.00 73.25 216 PHE A N 1
ATOM 1774 C CA . PHE A 1 216 ? -10.037 -48.745 -22.951 1.00 73.25 216 PHE A CA 1
ATOM 1775 C C . PHE A 1 216 ? -10.163 -50.199 -22.498 1.00 73.25 216 PHE A C 1
ATOM 1777 O O . PHE A 1 216 ? -10.713 -51.004 -23.286 1.00 73.25 216 PHE A O 1
#

Secondary structure (DSSP, 8-state):
--HHHHHHHHHHHHHHT--HHHHHHHTT--HHHHHHHHHHHH-HHHHHHHHHHHHHHHHHHHHHHHHTT---------B-----SS-HHHHHHHHHHHHHHHHH---HHHHHHHTTB-HHHHHHHHHHHHTTS----HHHHS-GGGS--------S---GGGTT-------SS----HHHHHHHHHHHTSTT--HHHHHHHHT--HHHHHHHHHH-